Protein AF-X1LLE4-F1 (afdb_monomer_lite)

Radius of gyration: 22.83 Å; chains: 1; bounding box: 50×46×62 Å

Structure (mmCIF, N/CA/C/O backbone):
data_AF-X1LLE4-F1
#
_entry.id   AF-X1LLE4-F1
#
loop_
_atom_site.group_PDB
_atom_site.id
_atom_site.type_symbol
_atom_site.label_atom_id
_atom_site.label_alt_id
_atom_site.label_comp_id
_atom_site.label_asym_id
_atom_site.label_entity_id
_atom_site.label_seq_id
_atom_site.pdbx_PDB_ins_code
_atom_site.Cartn_x
_atom_site.Cartn_y
_atom_site.Cartn_z
_atom_site.occupancy
_atom_site.B_iso_or_equiv
_atom_site.auth_seq_id
_atom_site.auth_comp_id
_atom_site.auth_asym_id
_atom_site.auth_atom_id
_atom_site.pdbx_PDB_model_num
ATOM 1 N N . ASN A 1 1 ? -5.917 22.158 38.734 1.00 39.66 1 ASN A N 1
ATOM 2 C CA . ASN A 1 1 ? -5.165 20.974 38.255 1.00 39.66 1 ASN A CA 1
ATOM 3 C C . ASN A 1 1 ? -6.079 19.756 38.242 1.00 39.66 1 ASN A C 1
ATOM 5 O O . ASN A 1 1 ? -6.157 19.051 39.235 1.00 39.66 1 ASN A O 1
ATOM 9 N N . GLY A 1 2 ? -6.862 19.563 37.176 1.00 50.28 2 GLY A N 1
ATOM 10 C CA . GLY A 1 2 ? -7.869 18.497 37.115 1.00 50.28 2 GLY A CA 1
ATOM 11 C C . GLY A 1 2 ? -7.356 17.277 36.358 1.00 50.28 2 GLY A C 1
ATOM 12 O O . GLY A 1 2 ? -7.509 17.215 35.142 1.00 50.28 2 GLY A O 1
ATOM 13 N N . VAL A 1 3 ? -6.757 16.314 37.059 1.00 57.06 3 VAL A N 1
ATOM 14 C CA . VAL A 1 3 ? -6.433 15.001 36.484 1.00 57.06 3 VAL A CA 1
ATOM 15 C C . VAL A 1 3 ? -7.749 14.236 36.321 1.00 57.06 3 VAL A C 1
ATOM 17 O O . VAL A 1 3 ? -8.305 13.731 37.293 1.00 57.06 3 VAL A O 1
ATOM 20 N N . LYS A 1 4 ? -8.308 14.206 35.105 1.00 63.69 4 LYS A N 1
ATOM 21 C CA . LYS A 1 4 ? -9.497 13.397 34.803 1.00 63.69 4 LYS A CA 1
ATOM 22 C C . LYS A 1 4 ? -9.066 11.952 34.567 1.00 63.69 4 LYS A C 1
ATOM 24 O O . LYS A 1 4 ? -8.185 11.700 33.751 1.00 63.69 4 LYS A O 1
ATOM 29 N N . LYS A 1 5 ? -9.700 11.013 35.271 1.00 73.69 5 LYS A N 1
ATOM 30 C CA . LYS A 1 5 ? -9.493 9.575 35.072 1.00 73.69 5 LYS A CA 1
ATOM 31 C C . LYS A 1 5 ? -9.920 9.199 33.647 1.00 73.69 5 LYS A C 1
ATOM 33 O O . LYS A 1 5 ? -11.072 9.423 33.272 1.00 73.69 5 LYS A O 1
ATOM 38 N N . VAL A 1 6 ? -8.978 8.676 32.869 1.00 82.31 6 VAL A N 1
ATOM 39 C CA . VAL A 1 6 ? -9.207 8.113 31.534 1.00 82.31 6 VAL A CA 1
ATOM 40 C C . VAL A 1 6 ? -9.333 6.598 31.690 1.00 82.31 6 VAL A C 1
ATOM 42 O O . VAL A 1 6 ? -8.622 6.011 32.505 1.00 82.31 6 VAL A O 1
ATOM 45 N N . TYR A 1 7 ? -10.259 5.993 30.957 1.00 82.44 7 TYR A N 1
ATOM 46 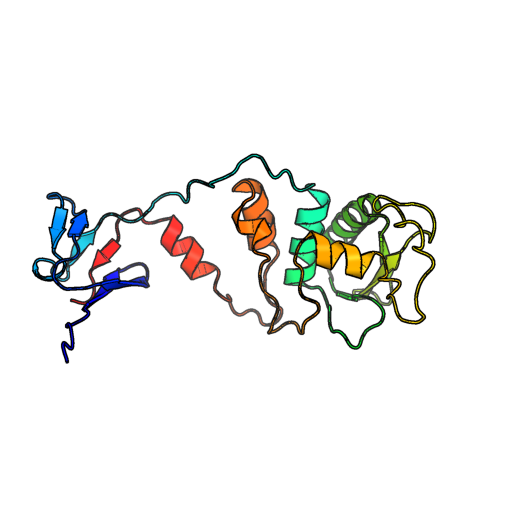C CA . TYR A 1 7 ? -10.503 4.553 30.923 1.00 82.44 7 TYR A CA 1
ATOM 47 C C . TYR A 1 7 ? -10.029 4.022 29.570 1.00 82.44 7 TYR A C 1
ATOM 49 O O . TYR A 1 7 ? -10.382 4.604 28.540 1.00 82.44 7 TYR A O 1
ATOM 57 N N . GLU A 1 8 ? -9.236 2.949 29.578 1.00 87.75 8 GLU A N 1
ATOM 58 C CA . GLU A 1 8 ? -8.845 2.219 28.369 1.00 87.75 8 GLU A CA 1
ATOM 59 C C . GLU A 1 8 ? -9.820 1.057 28.177 1.00 87.75 8 GLU A C 1
ATOM 61 O O . GLU A 1 8 ? -9.796 0.089 28.929 1.00 87.75 8 GLU A O 1
ATOM 66 N N . ILE A 1 9 ? -10.676 1.146 27.162 1.00 87.50 9 ILE A N 1
ATOM 67 C CA . ILE A 1 9 ? -11.577 0.053 26.800 1.00 87.50 9 ILE A CA 1
ATOM 68 C C . ILE A 1 9 ? -10.896 -0.786 25.733 1.00 87.50 9 ILE A C 1
ATOM 70 O O . ILE A 1 9 ? -10.591 -0.281 24.651 1.00 87.50 9 ILE A O 1
ATOM 74 N N . GLU A 1 10 ? -10.730 -2.075 26.015 1.00 87.56 10 GLU A N 1
ATOM 75 C CA . GLU A 1 10 ? -10.262 -3.065 25.051 1.00 87.56 10 GLU A CA 1
ATOM 76 C C . GLU A 1 10 ? -11.386 -4.036 24.681 1.00 87.56 10 GLU A C 1
ATOM 78 O O . GLU A 1 10 ? -12.125 -4.522 25.539 1.00 87.56 10 GLU A O 1
ATOM 83 N N . THR A 1 11 ? -11.515 -4.318 23.390 1.00 86.00 11 THR A N 1
ATOM 84 C CA . THR A 1 11 ? -12.488 -5.263 22.827 1.00 86.00 11 THR A CA 1
ATOM 85 C C . THR A 1 11 ? -11.829 -6.602 22.491 1.00 86.00 11 THR A C 1
ATOM 87 O O . THR A 1 11 ? -10.625 -6.672 22.280 1.00 86.00 11 THR A O 1
ATOM 90 N N . GLU A 1 12 ? -12.611 -7.680 22.428 1.00 82.94 12 GLU A N 1
ATOM 91 C CA . GLU A 1 12 ? -12.145 -9.050 22.155 1.00 82.94 12 GLU A CA 1
ATOM 92 C C . GLU A 1 12 ? -11.432 -9.189 20.799 1.00 82.94 12 GLU A C 1
ATOM 94 O O . GLU A 1 12 ? -10.545 -10.025 20.647 1.00 82.94 12 GLU A O 1
ATOM 99 N N . ASP A 1 13 ? -11.775 -8.346 19.821 1.00 77.31 13 ASP A N 1
ATOM 100 C CA . ASP A 1 13 ? -11.102 -8.258 18.524 1.00 77.31 13 ASP A CA 1
ATOM 101 C C . ASP A 1 13 ? -9.870 -7.331 18.525 1.00 77.31 13 ASP A C 1
ATOM 103 O O . ASP A 1 13 ? -9.302 -7.078 17.464 1.00 77.31 13 ASP A O 1
ATOM 107 N N . GLY A 1 14 ? -9.437 -6.856 19.698 1.00 80.19 14 GLY A N 1
ATOM 108 C CA . GLY A 1 14 ? -8.183 -6.130 19.911 1.00 80.19 14 GLY A CA 1
ATOM 109 C C . GLY A 1 14 ? -8.260 -4.607 19.755 1.00 80.19 14 GLY A C 1
ATOM 110 O O . GLY A 1 14 ? -7.225 -3.942 19.820 1.00 80.19 14 GLY A O 1
ATOM 111 N N . ARG A 1 15 ? -9.448 -4.005 19.557 1.00 80.31 15 ARG A N 1
ATOM 112 C CA . ARG A 1 15 ? -9.565 -2.529 19.496 1.00 80.31 15 ARG A CA 1
ATOM 113 C C . ARG A 1 15 ? -9.419 -1.939 20.880 1.00 80.31 15 ARG A C 1
ATOM 115 O O . ARG A 1 15 ? -10.107 -2.387 21.797 1.00 80.31 15 ARG A O 1
ATOM 122 N N . LYS A 1 16 ? -8.620 -0.880 20.976 1.00 86.25 16 LYS A N 1
ATOM 123 C CA . LYS A 1 16 ? -8.436 -0.078 22.185 1.00 86.25 16 LYS A CA 1
ATOM 124 C C . LYS A 1 16 ? -8.905 1.354 21.950 1.00 86.25 16 LYS A C 1
ATOM 126 O O . LYS A 1 16 ? -8.612 1.933 20.903 1.00 86.25 16 LYS A O 1
ATOM 131 N N . ILE A 1 17 ? -9.607 1.931 22.919 1.00 85.50 17 ILE A N 1
ATOM 132 C CA . ILE A 1 17 ? -9.999 3.343 22.911 1.00 85.50 17 ILE A CA 1
ATOM 133 C C . ILE A 1 17 ? -9.887 3.936 24.316 1.00 85.50 17 ILE A C 1
ATOM 135 O O . ILE A 1 17 ? -10.275 3.305 25.295 1.00 85.50 17 ILE A O 1
ATOM 139 N N . ASN A 1 18 ? -9.372 5.162 24.401 1.00 87.81 18 ASN A N 1
ATOM 140 C CA . ASN A 1 18 ? -9.220 5.900 25.651 1.00 87.81 18 ASN A CA 1
ATOM 141 C C . ASN A 1 18 ? -10.300 6.976 25.758 1.00 87.81 18 ASN A C 1
ATOM 143 O O . ASN A 1 18 ? -10.368 7.863 24.906 1.00 87.81 18 ASN A O 1
ATOM 147 N N . LEU A 1 19 ? -11.137 6.907 26.794 1.00 87.19 19 LEU A N 1
ATOM 148 C CA . LEU A 1 19 ? -12.291 7.794 26.978 1.00 87.19 19 LEU A CA 1
ATOM 149 C C . LEU A 1 19 ? -12.415 8.279 28.428 1.00 87.19 19 LEU A C 1
ATOM 151 O O . LEU A 1 19 ? -11.917 7.656 29.365 1.00 87.19 19 LEU A O 1
ATOM 155 N N . THR A 1 20 ? -13.100 9.404 28.634 1.00 87.25 20 THR A N 1
ATOM 156 C CA . THR A 1 20 ? -13.474 9.868 29.979 1.00 87.25 20 THR A CA 1
ATOM 157 C C . THR A 1 20 ? -14.683 9.095 30.507 1.00 87.25 20 THR A C 1
ATOM 159 O O . THR A 1 20 ? -15.489 8.589 29.729 1.00 87.25 20 THR A O 1
ATOM 162 N N . SER A 1 21 ? -14.849 9.041 31.834 1.00 86.62 21 SER A N 1
ATOM 163 C CA . SER A 1 21 ? -15.939 8.299 32.503 1.00 86.62 21 SER A CA 1
ATOM 164 C C . SER A 1 21 ? -17.340 8.597 31.972 1.00 86.62 21 SER A C 1
ATOM 166 O O . SER A 1 21 ? -18.185 7.711 31.988 1.00 86.62 21 SER A O 1
ATOM 168 N N . ASN A 1 22 ? -17.581 9.838 31.552 1.00 87.56 22 ASN A N 1
ATOM 169 C CA . ASN A 1 22 ? -18.875 10.335 31.094 1.00 87.56 22 ASN A CA 1
ATOM 170 C C . ASN A 1 22 ? -19.085 10.210 29.578 1.00 87.56 22 ASN A C 1
ATOM 172 O O . ASN A 1 22 ? -20.103 10.674 29.072 1.00 87.56 22 ASN A O 1
ATOM 176 N N . HIS A 1 23 ? -18.122 9.660 28.833 1.00 86.88 23 HIS A N 1
ATOM 177 C CA . HIS A 1 23 ? -18.286 9.510 27.394 1.00 86.88 23 HIS A CA 1
ATOM 178 C C . HIS A 1 23 ? -19.305 8.396 27.117 1.00 86.88 23 HIS A C 1
ATOM 180 O O . HIS A 1 23 ? -19.132 7.288 27.627 1.00 86.88 23 HIS A O 1
ATOM 186 N N . PRO A 1 24 ? -20.364 8.641 26.332 1.00 87.56 24 PRO A N 1
ATOM 187 C CA . PRO A 1 24 ? -21.333 7.606 26.017 1.00 87.56 24 PRO A CA 1
ATOM 188 C C . PRO A 1 24 ? -20.793 6.674 24.923 1.00 87.56 24 PRO A C 1
ATOM 190 O O . PRO A 1 24 ? -20.155 7.113 23.963 1.00 87.56 24 PRO A O 1
ATOM 193 N N . LEU A 1 25 ? -21.073 5.380 25.062 1.00 85.69 25 LEU A N 1
ATOM 194 C CA . LEU A 1 25 ? -20.886 4.345 24.051 1.00 85.69 25 LEU A CA 1
ATOM 195 C C . LEU A 1 25 ? -22.205 3.606 23.826 1.00 85.69 25 LEU A C 1
ATOM 197 O O . LEU A 1 25 ? -22.964 3.347 24.761 1.00 85.69 25 LEU A O 1
ATOM 201 N N . LEU A 1 26 ? -22.486 3.267 22.571 1.00 84.50 26 LEU A N 1
ATOM 202 C CA . LEU A 1 26 ? -23.706 2.557 22.209 1.00 84.50 26 LEU A CA 1
ATOM 203 C C . LEU A 1 26 ? -23.552 1.067 22.532 1.00 84.50 26 LEU A C 1
ATOM 205 O O . LEU A 1 26 ? -22.658 0.405 22.011 1.00 84.50 26 LEU A O 1
ATOM 209 N N . THR A 1 27 ? -24.434 0.536 23.374 1.00 86.94 27 THR A N 1
ATOM 210 C CA . THR A 1 27 ? -24.525 -0.889 23.723 1.00 86.94 27 THR A CA 1
ATOM 211 C C . THR A 1 27 ? -25.783 -1.516 23.122 1.00 86.94 27 THR A C 1
ATOM 213 O O . THR A 1 27 ? -26.635 -0.818 22.574 1.00 86.94 27 THR A O 1
ATOM 216 N N . ILE A 1 28 ? -25.956 -2.834 23.277 1.00 83.69 28 ILE A N 1
ATOM 217 C CA . ILE A 1 28 ? -27.205 -3.520 22.889 1.00 83.69 28 ILE A CA 1
ATOM 218 C C . ILE A 1 28 ? -28.448 -2.986 23.627 1.00 83.69 28 ILE A C 1
ATOM 220 O O . ILE A 1 28 ? -29.553 -3.082 23.108 1.00 83.69 28 ILE A O 1
ATOM 224 N N . ASN A 1 29 ? -28.255 -2.379 24.802 1.00 84.69 29 ASN A N 1
ATOM 225 C CA . ASN A 1 29 ? -29.319 -1.809 25.630 1.00 84.69 29 ASN A CA 1
ATOM 226 C C . ASN A 1 29 ? -29.389 -0.273 25.510 1.00 84.69 29 ASN A C 1
ATOM 228 O O . ASN A 1 29 ? -29.899 0.387 26.410 1.00 84.69 29 ASN A O 1
ATOM 232 N N . GLY A 1 30 ? -28.834 0.303 24.437 1.00 86.56 30 GLY A N 1
ATOM 233 C CA . GLY A 1 30 ? -28.760 1.750 24.228 1.00 86.56 30 GLY A CA 1
ATOM 234 C C . GLY A 1 30 ? -27.444 2.374 24.695 1.00 86.56 30 GLY A C 1
ATOM 235 O O . GLY A 1 30 ? -26.464 1.678 24.973 1.00 86.56 30 GLY A O 1
ATOM 236 N N . TRP A 1 31 ? -27.402 3.705 24.722 1.00 88.75 31 TRP A N 1
ATOM 237 C CA . TRP A 1 31 ? -26.223 4.472 25.126 1.00 88.75 31 TRP A CA 1
ATOM 238 C C . TRP A 1 31 ? -25.946 4.311 26.621 1.00 88.75 31 TRP A C 1
ATOM 240 O O . TRP A 1 31 ? -26.845 4.476 27.439 1.00 88.75 31 TRP A O 1
ATOM 250 N N . LYS A 1 32 ? -24.694 4.014 26.966 1.00 88.31 32 LYS A N 1
ATOM 251 C CA . LYS A 1 32 ? -24.203 3.953 28.345 1.00 88.31 32 LYS A CA 1
ATOM 252 C C . LYS A 1 32 ? -22.913 4.733 28.481 1.00 88.31 32 LYS A C 1
ATOM 254 O O . LYS A 1 32 ? -22.080 4.701 27.578 1.00 88.31 32 LYS A O 1
ATOM 259 N N . GLU A 1 33 ? -22.731 5.411 29.605 1.00 90.25 33 GLU A N 1
ATOM 260 C CA . GLU A 1 33 ? -21.452 6.047 29.914 1.00 90.25 33 GLU A CA 1
ATOM 261 C C . GLU A 1 33 ? -20.369 4.996 30.178 1.00 90.25 33 GLU A C 1
ATOM 263 O O . GLU A 1 33 ? -20.648 3.916 30.695 1.00 90.25 33 GLU A O 1
ATOM 268 N N . VAL A 1 34 ? -19.111 5.329 29.888 1.00 87.50 34 VAL A N 1
ATOM 269 C CA . VAL A 1 34 ? -17.956 4.452 30.137 1.00 87.50 34 VAL A CA 1
ATOM 270 C C . VAL A 1 34 ? -17.923 3.922 31.574 1.00 87.50 34 VAL A C 1
ATOM 272 O O . VAL A 1 34 ? -17.667 2.741 31.783 1.00 87.50 34 VAL A O 1
ATOM 275 N N . LYS A 1 35 ? -18.264 4.754 32.567 1.00 87.75 35 LYS A N 1
ATOM 276 C CA . LYS A 1 35 ? -18.317 4.348 33.984 1.00 87.75 35 LYS A CA 1
ATOM 277 C C . LYS A 1 35 ? -19.347 3.247 34.292 1.00 87.75 35 LYS A C 1
ATOM 279 O O . LYS A 1 35 ? -19.283 2.639 35.356 1.00 87.75 35 LYS A O 1
ATOM 284 N N . GLU A 1 36 ? -20.319 3.033 33.409 1.00 88.12 36 GLU A N 1
ATOM 285 C CA . GLU A 1 36 ? -21.398 2.049 33.558 1.00 88.12 36 GLU A CA 1
ATOM 286 C C . GLU A 1 36 ? -21.110 0.742 32.810 1.00 88.12 36 GLU A C 1
ATOM 288 O O . GLU A 1 36 ? -21.833 -0.246 32.983 1.00 88.12 36 GLU A O 1
ATOM 293 N N . LEU A 1 37 ? -20.075 0.734 31.966 1.00 88.75 37 LEU A N 1
ATOM 294 C CA . LEU A 1 37 ? -19.671 -0.428 31.191 1.00 88.75 37 LEU A CA 1
ATOM 295 C C . LEU A 1 37 ? -18.911 -1.423 32.061 1.00 88.75 37 LEU A C 1
ATOM 297 O O . LEU A 1 37 ? -18.187 -1.071 32.991 1.00 88.75 37 LEU A O 1
ATOM 301 N N . LYS A 1 38 ? -19.087 -2.701 31.737 1.00 88.06 38 LYS A N 1
ATOM 302 C CA . LYS A 1 38 ? -18.393 -3.813 32.384 1.00 88.06 38 LYS A CA 1
ATOM 303 C C . LYS A 1 38 ? -17.812 -4.747 31.337 1.00 88.06 38 LYS A C 1
ATOM 305 O O . LYS A 1 38 ? -18.322 -4.841 30.216 1.00 88.06 38 LYS A O 1
ATOM 310 N N . GLN A 1 39 ? -16.790 -5.495 31.741 1.00 87.75 39 GLN A N 1
ATOM 311 C CA . GLN A 1 39 ? -16.282 -6.623 30.968 1.00 87.75 39 GLN A CA 1
ATOM 312 C C . GLN A 1 39 ? -17.442 -7.532 30.520 1.00 87.75 39 GLN A C 1
ATOM 314 O O . GLN A 1 39 ? -18.379 -7.802 31.274 1.00 87.75 39 GLN A O 1
ATOM 319 N N . GLY A 1 40 ? -17.406 -7.969 29.264 1.00 86.56 40 GLY A N 1
ATOM 320 C CA . GLY A 1 40 ? -18.446 -8.769 28.625 1.00 86.56 40 GLY A CA 1
ATOM 321 C C . GLY A 1 40 ? -19.592 -7.967 28.004 1.00 86.56 40 GLY A C 1
ATOM 322 O O . GLY A 1 40 ? -20.392 -8.553 27.276 1.00 86.56 40 GLY A O 1
ATOM 323 N N . ASN A 1 41 ? -19.691 -6.651 28.234 1.00 88.19 41 ASN A N 1
ATOM 324 C CA . ASN A 1 41 ? -20.647 -5.817 27.506 1.00 88.19 41 ASN A CA 1
ATOM 325 C C . ASN A 1 41 ? -20.262 -5.711 26.028 1.00 88.19 41 ASN A C 1
ATOM 327 O O . ASN A 1 41 ? -19.087 -5.595 25.681 1.00 88.19 41 ASN A O 1
ATOM 331 N N . TYR A 1 42 ? -21.276 -5.734 25.166 1.00 87.00 42 TYR A N 1
ATOM 332 C CA . TYR A 1 42 ? -21.111 -5.484 23.741 1.00 87.00 42 TYR A CA 1
ATOM 333 C C . TYR A 1 42 ? -21.308 -4.003 23.456 1.00 87.00 42 TYR A C 1
ATOM 335 O O . TYR A 1 42 ? -22.351 -3.440 23.805 1.00 87.00 42 TYR A O 1
ATOM 343 N N . ILE A 1 43 ? -20.330 -3.407 22.783 1.00 88.19 43 ILE A N 1
ATOM 344 C CA . ILE A 1 43 ? -20.409 -2.051 22.249 1.00 88.19 43 ILE A CA 1
ATOM 345 C C . ILE A 1 43 ? -20.504 -2.086 20.724 1.00 88.19 43 ILE A C 1
ATOM 347 O O . ILE A 1 43 ? -19.969 -2.982 20.058 1.00 88.19 43 ILE A O 1
ATOM 351 N N . ALA A 1 44 ? -21.213 -1.108 20.172 1.00 84.25 44 ALA A N 1
ATOM 352 C CA . ALA A 1 44 ? -21.274 -0.889 18.742 1.00 84.25 44 ALA A CA 1
ATOM 353 C C . ALA A 1 44 ? -19.904 -0.422 18.248 1.00 84.25 44 ALA A C 1
ATOM 355 O O . ALA A 1 44 ? -19.305 0.503 18.797 1.00 84.25 44 ALA A O 1
ATOM 356 N N . VAL A 1 45 ? -19.429 -1.062 17.187 1.00 82.12 45 VAL A N 1
ATOM 357 C CA . VAL A 1 45 ? -18.200 -0.695 16.492 1.00 82.12 45 VAL A CA 1
ATOM 358 C C . VAL A 1 45 ? -18.522 -0.461 15.015 1.00 82.12 45 VAL A C 1
ATOM 360 O O . VAL A 1 45 ? -19.426 -1.116 14.485 1.00 82.12 45 VAL A O 1
ATOM 363 N N . PRO A 1 46 ? -17.824 0.459 14.327 1.00 70.88 46 PRO A N 1
ATOM 364 C CA . PRO A 1 46 ? -18.031 0.665 12.898 1.00 70.88 46 PRO A CA 1
ATOM 365 C C . PRO A 1 46 ? -17.835 -0.647 12.126 1.00 70.88 46 PRO A C 1
ATOM 367 O O . PRO A 1 46 ? -16.794 -1.295 12.256 1.00 70.88 46 PRO A O 1
ATOM 370 N N . ARG A 1 47 ? -18.851 -1.038 11.342 1.00 65.50 47 ARG A N 1
ATOM 371 C CA . ARG A 1 47 ? -18.837 -2.232 10.471 1.00 65.50 47 ARG A CA 1
ATOM 372 C C . ARG A 1 47 ? -18.175 -1.944 9.125 1.00 65.50 47 ARG A C 1
ATOM 374 O O . ARG A 1 47 ? -17.534 -2.811 8.546 1.00 65.50 47 ARG A O 1
ATOM 381 N N . THR A 1 48 ? -18.353 -0.725 8.635 1.00 60.19 48 THR A N 1
ATOM 382 C CA . THR A 1 48 ? -17.842 -0.235 7.359 1.00 60.19 48 THR A CA 1
ATOM 383 C C . THR A 1 48 ? -17.307 1.171 7.577 1.00 60.19 48 THR A C 1
ATOM 385 O O . THR A 1 48 ? -17.961 2.000 8.204 1.00 60.19 48 THR A O 1
ATOM 388 N N . LEU A 1 49 ? -16.113 1.445 7.065 1.00 61.12 49 LEU A N 1
ATOM 389 C CA . LEU A 1 49 ? -15.616 2.804 6.884 1.00 61.12 49 LEU A CA 1
ATOM 390 C C . LEU A 1 49 ? -16.325 3.395 5.660 1.00 61.12 49 LEU A C 1
ATOM 392 O O . LEU A 1 49 ? -15.986 3.075 4.522 1.00 61.12 49 LEU A O 1
ATOM 396 N N . GLU A 1 50 ? -17.366 4.191 5.854 1.00 53.19 50 GLU A N 1
ATOM 397 C CA . GLU A 1 50 ? -17.919 4.940 4.727 1.00 53.19 50 GLU A CA 1
ATOM 398 C C . GLU A 1 50 ? -16.832 5.894 4.217 1.00 53.19 50 GLU A C 1
ATOM 400 O O . GLU A 1 50 ? -16.343 6.751 4.952 1.00 53.19 50 GLU A O 1
ATOM 405 N N . LEU A 1 51 ? -16.376 5.673 2.982 1.00 56.03 51 LEU A N 1
ATOM 406 C CA . LEU A 1 51 ? -15.328 6.483 2.373 1.00 56.03 51 LEU A CA 1
ATOM 407 C C . LEU A 1 51 ? -15.910 7.866 2.093 1.00 56.03 51 LEU A C 1
ATOM 409 O O . LEU A 1 51 ? -16.686 8.059 1.156 1.00 56.03 51 LEU A O 1
ATOM 413 N N . VAL A 1 52 ? -15.543 8.829 2.931 1.00 50.66 52 VAL A N 1
ATOM 414 C CA . VAL A 1 52 ? -15.883 10.232 2.734 1.00 50.66 52 VAL A CA 1
ATOM 415 C C . VAL A 1 52 ? -15.040 10.717 1.551 1.00 50.66 52 VAL A C 1
ATOM 417 O O . VAL A 1 52 ? -13.835 10.891 1.698 1.00 50.66 52 VAL A O 1
ATOM 420 N N . ASN A 1 53 ? -15.681 10.919 0.393 1.00 50.75 53 ASN A N 1
ATOM 421 C CA . ASN A 1 53 ? -15.168 11.481 -0.876 1.00 50.75 53 ASN A CA 1
ATOM 422 C C . ASN A 1 53 ? -14.922 10.474 -2.019 1.00 50.75 53 ASN A C 1
ATOM 424 O O . ASN A 1 53 ? -13.802 10.053 -2.288 1.00 50.75 53 ASN A O 1
ATOM 428 N N . SER A 1 54 ? -15.965 10.220 -2.814 1.00 51.19 54 SER A N 1
ATOM 429 C CA . SER A 1 54 ? -15.916 9.474 -4.084 1.00 51.19 54 SER A CA 1
ATOM 430 C C . SER A 1 54 ? -15.377 10.269 -5.288 1.00 51.19 54 SER A C 1
ATOM 432 O O . SER A 1 54 ? -15.327 9.739 -6.394 1.00 51.19 54 SER A O 1
ATOM 434 N N . ASN A 1 55 ? -14.983 11.537 -5.116 1.00 51.69 55 ASN A N 1
ATOM 435 C CA . ASN A 1 55 ? -14.599 12.411 -6.237 1.00 51.69 55 ASN A CA 1
ATOM 436 C C . ASN A 1 55 ? -13.120 12.304 -6.648 1.00 51.69 55 ASN A C 1
ATOM 438 O O . ASN A 1 55 ? -12.705 12.949 -7.611 1.00 51.69 55 ASN A O 1
ATOM 442 N N . PHE A 1 56 ? -12.313 11.502 -5.947 1.00 56.91 56 PHE A N 1
ATOM 443 C CA . PHE A 1 56 ? -10.898 11.321 -6.265 1.00 56.91 56 PHE A CA 1
ATOM 444 C C . PHE A 1 56 ? -10.665 10.001 -7.015 1.00 56.91 56 PHE A C 1
ATOM 446 O O . PHE A 1 56 ? -10.443 8.948 -6.421 1.00 56.91 56 PHE A O 1
ATOM 453 N N . SER A 1 57 ? -10.729 10.051 -8.348 1.00 70.81 57 SER A N 1
ATOM 454 C CA . SER A 1 57 ? -10.484 8.880 -9.199 1.00 70.81 57 SER A CA 1
ATOM 455 C C . SER A 1 57 ? -8.987 8.698 -9.458 1.00 70.81 57 SER A C 1
ATOM 457 O O . SER A 1 57 ? -8.395 9.397 -10.283 1.00 70.81 57 SER A O 1
ATOM 459 N N . ILE A 1 58 ? -8.368 7.733 -8.777 1.00 79.62 58 ILE A N 1
ATOM 460 C CA . ILE A 1 58 ? -6.991 7.305 -9.059 1.00 79.62 58 ILE A CA 1
ATOM 461 C C . ILE A 1 58 ? -7.004 6.277 -10.198 1.00 79.62 58 ILE A C 1
ATOM 463 O O . ILE A 1 58 ? -7.770 5.316 -10.120 1.00 79.62 58 ILE A O 1
ATOM 467 N N . PRO A 1 59 ? -6.142 6.404 -11.227 1.00 83.88 59 PRO A N 1
ATOM 468 C CA . PRO A 1 59 ? -6.002 5.369 -12.246 1.00 83.88 59 PRO A CA 1
ATOM 469 C C . PRO A 1 59 ? -5.637 4.012 -11.632 1.00 83.88 59 PRO A C 1
ATOM 471 O O . PRO A 1 59 ? -4.731 3.925 -10.798 1.00 83.88 59 PRO A O 1
ATOM 474 N N . ASN A 1 60 ? -6.275 2.934 -12.094 1.00 82.44 60 ASN A N 1
ATOM 475 C CA . ASN A 1 60 ? -5.975 1.574 -11.629 1.00 82.44 60 ASN A CA 1
ATOM 476 C C . ASN A 1 60 ? -4.489 1.210 -11.798 1.00 82.44 60 ASN A C 1
ATOM 478 O O . ASN A 1 60 ? -3.918 0.537 -10.941 1.00 82.44 60 ASN A O 1
ATOM 482 N N . SER A 1 61 ? -3.832 1.704 -12.850 1.00 85.75 61 SER A N 1
ATOM 483 C CA . SER A 1 61 ? -2.387 1.549 -13.051 1.00 85.75 61 SER A CA 1
ATOM 484 C C . SER A 1 61 ? -1.557 2.207 -11.949 1.00 85.75 61 SER A C 1
ATOM 486 O O . SER A 1 61 ? -0.606 1.602 -11.459 1.00 85.75 61 SER A O 1
ATOM 488 N N . ALA A 1 62 ? -1.942 3.395 -11.475 1.00 86.75 62 ALA A N 1
ATOM 489 C CA . ALA A 1 62 ? -1.255 4.055 -10.367 1.00 86.75 62 ALA A CA 1
ATOM 490 C C . ALA A 1 62 ? -1.420 3.269 -9.056 1.00 86.75 62 ALA A C 1
ATOM 492 O O . ALA A 1 62 ? -0.445 3.091 -8.326 1.00 86.75 62 ALA A O 1
ATOM 493 N N . ILE A 1 63 ? -2.619 2.733 -8.794 1.00 84.25 63 ILE A N 1
ATOM 494 C CA . ILE A 1 63 ? -2.887 1.849 -7.647 1.00 84.25 63 ILE A CA 1
ATOM 495 C C . ILE A 1 63 ? -1.983 0.615 -7.698 1.00 84.25 63 ILE A C 1
ATOM 497 O O . ILE A 1 63 ? -1.309 0.316 -6.714 1.00 84.25 63 ILE A O 1
ATOM 501 N N . LYS A 1 64 ? -1.895 -0.058 -8.851 1.00 85.50 64 LYS A N 1
ATOM 502 C CA . LYS A 1 64 ? -1.020 -1.226 -9.051 1.00 85.50 64 LYS A CA 1
ATOM 503 C C . LYS A 1 64 ? 0.457 -0.905 -8.828 1.00 85.50 64 LYS A C 1
ATOM 505 O O . LYS A 1 64 ? 1.150 -1.665 -8.151 1.00 85.50 64 LYS A O 1
ATOM 510 N N . ILE A 1 65 ? 0.941 0.224 -9.351 1.00 88.38 65 ILE A N 1
ATOM 511 C CA . ILE A 1 65 ? 2.329 0.662 -9.144 1.00 88.38 65 ILE A CA 1
ATOM 512 C C . ILE A 1 65 ? 2.588 0.900 -7.654 1.00 88.38 65 ILE A C 1
ATOM 514 O O . ILE A 1 65 ? 3.568 0.381 -7.122 1.00 88.38 65 ILE A O 1
ATOM 518 N N . MET A 1 66 ? 1.712 1.637 -6.960 1.00 87.62 66 MET A N 1
ATOM 519 C CA . MET A 1 66 ? 1.840 1.863 -5.515 1.00 87.62 66 MET A CA 1
ATOM 520 C C . MET A 1 66 ? 1.865 0.541 -4.744 1.00 87.62 66 MET A C 1
ATOM 522 O O . MET A 1 66 ? 2.769 0.316 -3.943 1.00 87.62 66 MET A O 1
ATOM 526 N N . ALA A 1 67 ? 0.923 -0.353 -5.043 1.00 84.19 67 ALA A N 1
ATOM 527 C CA . ALA A 1 67 ? 0.781 -1.671 -4.435 1.00 84.19 67 ALA A CA 1
ATOM 528 C C . ALA A 1 67 ? 2.067 -2.510 -4.558 1.00 84.19 67 ALA A C 1
ATOM 530 O O . ALA A 1 67 ? 2.589 -3.019 -3.561 1.00 84.19 67 ALA A O 1
ATOM 531 N N . CYS A 1 68 ? 2.624 -2.596 -5.769 1.00 85.56 68 CYS A N 1
ATOM 532 C CA . CYS A 1 68 ? 3.855 -3.337 -6.041 1.00 85.56 68 CYS A CA 1
ATOM 533 C C . CYS A 1 68 ? 5.077 -2.694 -5.376 1.00 85.56 68 CYS A C 1
ATOM 535 O O . CYS A 1 68 ? 5.952 -3.389 -4.863 1.00 85.56 68 CYS A O 1
ATOM 537 N N . MET A 1 69 ? 5.147 -1.363 -5.358 1.00 87.12 69 MET A N 1
ATOM 538 C CA . MET A 1 69 ? 6.308 -0.641 -4.839 1.00 87.12 69 MET A CA 1
ATOM 539 C C . MET A 1 69 ? 6.339 -0.601 -3.313 1.00 87.12 69 MET A C 1
ATOM 541 O O . MET A 1 69 ? 7.419 -0.689 -2.720 1.00 87.12 69 MET A O 1
ATOM 545 N N . ILE A 1 70 ? 5.177 -0.566 -2.662 1.00 85.50 70 ILE A N 1
ATOM 546 C CA . ILE A 1 70 ? 5.064 -0.748 -1.212 1.00 85.50 70 ILE A CA 1
ATOM 547 C C . ILE A 1 70 ? 5.522 -2.161 -0.831 1.00 85.50 70 ILE A C 1
ATOM 549 O O . ILE A 1 70 ? 6.352 -2.296 0.067 1.00 85.50 70 ILE A O 1
ATOM 553 N N . ALA A 1 71 ? 5.085 -3.182 -1.571 1.00 81.81 71 ALA A N 1
ATOM 554 C CA . ALA A 1 71 ? 5.451 -4.575 -1.329 1.00 81.81 71 ALA A CA 1
ATOM 555 C C . ALA A 1 71 ? 6.947 -4.858 -1.568 1.00 81.81 71 ALA A C 1
ATOM 557 O O . ALA A 1 71 ? 7.701 -5.091 -0.627 1.00 81.81 71 ALA A O 1
ATOM 558 N N . GLU A 1 72 ? 7.397 -4.741 -2.818 1.00 82.50 72 GLU A N 1
ATOM 559 C CA . GLU A 1 72 ? 8.690 -5.270 -3.284 1.00 82.50 72 GLU A CA 1
ATOM 560 C C . GLU A 1 72 ? 9.617 -4.182 -3.868 1.00 82.50 72 GLU A C 1
ATOM 562 O O . GLU A 1 72 ? 10.719 -4.448 -4.348 1.00 82.50 72 GLU A O 1
ATOM 567 N N . GLY A 1 73 ? 9.199 -2.912 -3.836 1.00 84.31 73 GLY A N 1
ATOM 568 C CA . GLY A 1 73 ? 9.986 -1.797 -4.370 1.00 84.31 73 GLY A CA 1
ATOM 569 C C . GLY A 1 73 ? 11.181 -1.394 -3.494 1.00 84.31 73 GLY A C 1
ATOM 570 O O . GLY A 1 73 ? 11.071 -1.211 -2.285 1.00 84.31 73 GLY A O 1
ATOM 571 N N . GLY A 1 74 ? 12.341 -1.149 -4.089 1.00 85.50 74 GLY A N 1
ATOM 572 C CA . GLY A 1 74 ? 13.470 -0.474 -3.449 1.00 85.50 74 GLY A CA 1
ATOM 573 C C . GLY A 1 74 ? 13.478 1.015 -3.791 1.00 85.50 74 GLY A C 1
ATOM 574 O O . GLY A 1 74 ? 13.888 1.386 -4.888 1.00 85.50 74 GLY A O 1
ATOM 575 N N . MET A 1 75 ? 13.063 1.868 -2.848 1.00 76.12 75 MET A N 1
ATOM 576 C CA . MET A 1 75 ? 12.837 3.310 -3.069 1.00 76.12 75 MET A CA 1
ATOM 577 C C . MET A 1 75 ? 13.843 4.233 -2.359 1.00 76.12 75 MET A C 1
ATOM 579 O O . MET A 1 75 ? 13.600 5.431 -2.223 1.00 76.12 75 MET A O 1
ATOM 583 N N . THR A 1 76 ? 14.972 3.693 -1.896 1.00 70.12 76 THR A N 1
ATOM 584 C CA . THR A 1 76 ? 15.963 4.433 -1.101 1.00 70.12 76 THR A CA 1
ATOM 585 C C . THR A 1 76 ? 16.503 5.669 -1.834 1.00 70.12 76 THR A C 1
ATOM 587 O O . THR A 1 76 ? 16.945 5.563 -2.977 1.00 70.12 76 THR A O 1
ATOM 590 N N . ILE A 1 77 ? 16.560 6.813 -1.135 1.00 58.97 77 ILE A N 1
ATOM 591 C CA . ILE A 1 77 ? 17.059 8.119 -1.625 1.00 58.97 77 ILE A CA 1
ATOM 592 C C . ILE A 1 77 ? 18.444 8.059 -2.286 1.00 58.97 77 ILE A C 1
ATOM 594 O O . ILE A 1 77 ? 18.711 8.837 -3.200 1.00 58.97 77 ILE A O 1
ATOM 598 N N . SER A 1 78 ? 19.312 7.136 -1.861 1.00 56.53 78 SER A N 1
ATOM 599 C CA . SER A 1 78 ? 20.667 6.983 -2.406 1.00 56.53 78 SER A CA 1
ATOM 600 C C . SER A 1 78 ? 20.716 6.402 -3.823 1.00 56.53 78 SER A C 1
ATOM 602 O O . SER A 1 78 ? 21.771 6.426 -4.453 1.00 56.53 78 SER A O 1
ATOM 604 N N . LYS A 1 79 ? 19.605 5.870 -4.346 1.00 59.19 79 LYS A N 1
ATOM 605 C CA . LYS A 1 79 ? 19.533 5.311 -5.700 1.00 59.19 79 LYS A CA 1
ATOM 606 C C . LYS A 1 79 ? 18.971 6.353 -6.673 1.00 59.19 79 LYS A C 1
ATOM 608 O O . LYS A 1 79 ? 17.949 6.985 -6.414 1.00 59.19 79 LYS A O 1
ATOM 613 N N . SER A 1 80 ? 19.617 6.495 -7.832 1.00 60.53 80 SER A N 1
ATOM 614 C CA . SER A 1 80 ? 19.149 7.347 -8.938 1.00 60.53 80 SER A CA 1
ATOM 615 C C . SER A 1 80 ? 17.838 6.847 -9.562 1.00 60.53 80 SER A C 1
ATOM 617 O O . SER A 1 80 ? 17.079 7.643 -10.114 1.00 60.53 80 SER A O 1
ATOM 619 N N . SER A 1 81 ? 17.555 5.547 -9.433 1.00 72.69 81 SER A N 1
ATOM 620 C CA . SER A 1 81 ? 16.357 4.871 -9.935 1.00 72.69 81 SER A CA 1
ATOM 621 C C . SER A 1 81 ? 15.793 3.866 -8.917 1.00 72.69 81 SER A C 1
ATOM 623 O O . SER A 1 81 ? 16.566 3.205 -8.204 1.00 72.69 81 SER A O 1
ATOM 625 N N . PRO A 1 82 ? 14.460 3.695 -8.856 1.00 87.31 82 PRO A N 1
ATOM 626 C CA . PRO A 1 82 ? 13.839 2.667 -8.027 1.00 87.31 82 PRO A CA 1
ATOM 627 C C . PRO A 1 82 ? 14.234 1.286 -8.528 1.00 87.31 82 PRO A C 1
ATOM 629 O O . PRO A 1 82 ? 14.400 1.079 -9.733 1.00 87.31 82 PRO A O 1
ATOM 632 N N . SER A 1 83 ? 14.347 0.334 -7.611 1.00 89.31 83 SER A N 1
ATOM 633 C CA . SER A 1 83 ? 14.418 -1.083 -7.958 1.00 89.31 83 SER A CA 1
ATOM 634 C C . SER A 1 83 ? 13.101 -1.783 -7.658 1.00 89.31 83 SER A C 1
ATOM 636 O O . SER A 1 83 ? 12.332 -1.325 -6.818 1.00 89.31 83 SER A O 1
ATOM 638 N N . PHE A 1 84 ? 12.864 -2.897 -8.323 1.00 90.56 84 PHE A N 1
ATOM 639 C CA . PHE A 1 84 ? 11.759 -3.802 -8.057 1.00 90.56 84 PHE A CA 1
ATOM 640 C C . PHE A 1 84 ? 12.287 -5.225 -8.204 1.00 90.56 84 PHE A C 1
ATOM 642 O O . PHE A 1 84 ? 13.014 -5.492 -9.160 1.00 90.56 84 PHE A O 1
ATOM 649 N N . THR A 1 85 ? 11.961 -6.106 -7.265 1.00 87.75 85 THR A N 1
ATOM 650 C CA . THR A 1 85 ? 12.468 -7.481 -7.260 1.00 87.75 85 THR A CA 1
ATOM 651 C C . THR A 1 85 ? 11.291 -8.445 -7.197 1.00 87.75 85 THR A C 1
ATOM 653 O O . THR A 1 85 ? 10.453 -8.346 -6.308 1.00 87.75 85 THR A O 1
ATOM 656 N N . THR A 1 86 ? 11.197 -9.373 -8.146 1.00 86.50 86 THR A N 1
ATOM 657 C CA . THR A 1 86 ? 10.173 -10.424 -8.139 1.00 86.50 86 THR A CA 1
ATOM 658 C C . THR A 1 86 ? 10.648 -11.655 -8.897 1.00 86.50 86 THR A C 1
ATOM 660 O O . THR A 1 86 ? 11.208 -11.551 -9.986 1.00 86.50 86 THR A O 1
ATOM 663 N N . SER A 1 87 ? 10.370 -12.836 -8.348 1.00 87.12 87 SER A N 1
ATOM 664 C CA . SER A 1 87 ? 10.558 -14.116 -9.039 1.00 87.12 87 SER A CA 1
ATOM 665 C C . SER A 1 87 ? 9.368 -14.513 -9.916 1.00 87.12 87 SER A C 1
ATOM 667 O O . SER A 1 87 ? 9.428 -15.531 -10.597 1.00 87.12 87 SER A O 1
ATOM 669 N N . LYS A 1 88 ? 8.273 -13.739 -9.898 1.00 86.31 88 LYS A N 1
ATOM 670 C CA . LYS A 1 88 ? 7.020 -14.049 -10.602 1.00 86.31 88 LYS A CA 1
ATOM 671 C C . LYS A 1 88 ? 6.888 -13.196 -11.870 1.00 86.31 88 LYS A C 1
ATOM 673 O O . LYS A 1 88 ? 6.561 -12.012 -11.737 1.00 86.31 88 LYS A O 1
ATOM 678 N N . PRO A 1 89 ? 7.052 -13.773 -13.078 1.00 86.06 89 PRO A N 1
ATOM 679 C CA . PRO A 1 89 ? 6.988 -13.025 -14.337 1.00 86.06 89 PRO A CA 1
ATOM 680 C C . PRO A 1 89 ? 5.666 -12.278 -14.530 1.00 86.06 89 PRO A C 1
ATOM 682 O O . PRO A 1 89 ? 5.679 -11.096 -14.845 1.00 86.06 89 PRO A O 1
ATOM 685 N N . LEU A 1 90 ? 4.537 -12.911 -14.188 1.00 83.69 90 LEU A N 1
ATOM 686 C CA . LEU A 1 90 ? 3.206 -12.299 -14.296 1.00 83.69 90 LEU A CA 1
ATOM 687 C C . LEU A 1 90 ? 3.079 -10.976 -13.521 1.00 83.69 90 LEU A C 1
ATOM 689 O O . LEU A 1 90 ? 2.408 -10.056 -13.977 1.00 83.69 90 LEU A O 1
ATOM 693 N N . ILE A 1 91 ? 3.735 -10.862 -12.358 1.00 85.19 91 ILE A N 1
ATOM 694 C CA . ILE A 1 91 ? 3.731 -9.619 -11.568 1.00 85.19 91 ILE A CA 1
ATOM 695 C C . ILE A 1 91 ? 4.621 -8.564 -12.232 1.00 85.19 91 ILE A C 1
ATOM 697 O O . ILE A 1 91 ? 4.268 -7.387 -12.242 1.00 85.19 91 ILE A O 1
ATOM 701 N N . ALA A 1 92 ? 5.771 -8.968 -12.780 1.00 87.56 92 ALA A N 1
ATOM 702 C CA . ALA A 1 92 ? 6.652 -8.056 -13.503 1.00 87.56 92 ALA A CA 1
ATOM 703 C C . ALA A 1 92 ? 5.961 -7.492 -14.755 1.00 87.56 92 ALA A C 1
ATOM 705 O O . ALA A 1 92 ? 6.028 -6.287 -14.987 1.00 87.56 92 ALA A O 1
ATOM 706 N N . ASP A 1 93 ? 5.248 -8.330 -15.508 1.00 88.06 93 ASP A N 1
ATOM 707 C CA . ASP A 1 93 ? 4.519 -7.922 -16.710 1.00 88.06 93 ASP A CA 1
ATOM 708 C C . ASP A 1 93 ? 3.348 -6.987 -16.383 1.00 88.06 93 ASP A C 1
ATOM 710 O O . ASP A 1 93 ? 3.218 -5.930 -17.004 1.00 88.06 93 ASP A O 1
ATOM 714 N N . ASP A 1 94 ? 2.538 -7.313 -15.367 1.00 86.88 94 ASP A N 1
ATOM 715 C CA . ASP A 1 94 ? 1.432 -6.446 -14.935 1.00 86.88 94 ASP A CA 1
ATOM 716 C C . ASP A 1 94 ? 1.942 -5.087 -14.433 1.00 86.88 94 ASP A C 1
ATOM 718 O O . ASP A 1 94 ? 1.409 -4.037 -14.807 1.00 86.88 94 ASP A O 1
ATOM 722 N N . LEU A 1 95 ? 3.034 -5.082 -13.657 1.00 89.12 95 LEU A N 1
ATOM 723 C CA . LEU A 1 95 ? 3.679 -3.845 -13.226 1.00 89.12 95 LEU A CA 1
ATOM 724 C C . LEU A 1 95 ? 4.234 -3.054 -14.416 1.00 89.12 95 LEU A C 1
ATOM 726 O O . LEU A 1 95 ? 4.084 -1.836 -14.453 1.00 89.12 95 LEU A O 1
ATOM 730 N N . ASN A 1 96 ? 4.867 -3.709 -15.389 1.00 92.75 96 ASN A N 1
ATOM 731 C CA . ASN A 1 96 ? 5.425 -3.034 -16.558 1.00 92.75 96 ASN A CA 1
ATOM 732 C C . ASN A 1 96 ? 4.331 -2.394 -17.426 1.00 92.75 96 ASN A C 1
ATOM 734 O O . ASN A 1 96 ? 4.490 -1.260 -17.876 1.00 92.75 96 ASN A O 1
ATOM 738 N N . ASN A 1 97 ? 3.198 -3.078 -17.609 1.00 90.06 97 ASN A N 1
ATOM 739 C CA . ASN A 1 97 ? 2.034 -2.532 -18.307 1.00 90.06 97 ASN A CA 1
ATOM 740 C C . ASN A 1 97 ? 1.479 -1.300 -17.586 1.00 90.06 97 ASN A C 1
ATOM 742 O O . ASN A 1 97 ? 1.279 -0.262 -18.214 1.00 90.06 97 ASN A O 1
ATOM 746 N N . ALA A 1 98 ? 1.330 -1.375 -16.260 1.00 89.38 98 ALA A N 1
ATOM 747 C CA . ALA A 1 98 ? 0.908 -0.231 -15.464 1.00 89.38 98 ALA A CA 1
ATOM 748 C C . ALA A 1 98 ? 1.911 0.931 -15.562 1.00 89.38 98 ALA A C 1
ATOM 750 O O . ALA A 1 98 ? 1.508 2.071 -15.760 1.00 89.38 98 ALA A O 1
ATOM 751 N N . LEU A 1 99 ? 3.219 0.666 -15.474 1.00 89.50 99 LEU A N 1
ATOM 752 C CA . LEU A 1 99 ? 4.266 1.688 -15.584 1.00 89.50 99 LEU A CA 1
ATOM 753 C C . LEU A 1 99 ? 4.234 2.416 -16.934 1.00 89.50 99 LEU A C 1
ATOM 755 O O . LEU A 1 99 ? 4.424 3.636 -16.961 1.00 89.50 99 LEU A O 1
ATOM 759 N N . ARG A 1 100 ? 3.945 1.707 -18.033 1.00 88.94 100 ARG A N 1
ATOM 760 C CA . ARG A 1 100 ? 3.887 2.288 -19.384 1.00 88.94 100 ARG A CA 1
ATOM 761 C C . ARG A 1 100 ? 2.816 3.362 -19.521 1.00 88.94 100 ARG A C 1
ATOM 763 O O . ARG A 1 100 ? 3.080 4.382 -20.155 1.00 88.94 100 ARG A O 1
ATOM 770 N N . GLU A 1 101 ? 1.669 3.203 -18.861 1.00 85.81 101 GLU A N 1
ATOM 771 C CA . GLU A 1 101 ? 0.629 4.244 -18.800 1.00 85.81 101 GLU A CA 1
ATOM 772 C C . GLU A 1 101 ? 1.128 5.540 -18.140 1.00 85.81 101 GLU A C 1
ATOM 774 O O . GLU A 1 101 ? 0.606 6.619 -18.411 1.00 85.81 101 GLU A O 1
ATOM 779 N N . HIS A 1 102 ? 2.172 5.450 -17.309 1.00 82.81 102 HIS A N 1
ATOM 780 C CA . HIS A 1 102 ? 2.797 6.573 -16.603 1.00 82.81 102 HIS A CA 1
ATOM 781 C C . HIS A 1 102 ? 4.107 7.052 -17.261 1.00 82.81 102 HIS A C 1
ATOM 783 O O . HIS A 1 102 ? 4.819 7.884 -16.692 1.00 82.81 102 HIS A O 1
ATOM 789 N N . GLY A 1 103 ? 4.441 6.559 -18.462 1.00 81.94 103 GLY A N 1
ATOM 790 C CA . GLY A 1 103 ? 5.685 6.888 -19.176 1.00 81.94 103 GLY A CA 1
ATOM 791 C C . GLY A 1 103 ? 6.946 6.266 -18.557 1.00 81.94 103 GLY A C 1
ATOM 792 O O . GLY A 1 103 ? 8.064 6.750 -18.770 1.00 81.94 103 GLY A O 1
ATOM 793 N N . LEU A 1 104 ? 6.768 5.213 -17.761 1.00 87.06 104 LEU A N 1
ATOM 794 C CA . LEU A 1 104 ? 7.815 4.457 -17.084 1.00 87.06 104 LEU A CA 1
ATOM 795 C C . LEU A 1 104 ? 7.869 3.027 -17.635 1.00 87.06 104 LEU A C 1
ATOM 797 O O . LEU A 1 104 ? 6.922 2.549 -18.248 1.00 87.06 104 LEU A O 1
ATOM 801 N N . GLU A 1 105 ? 8.964 2.318 -17.394 1.00 90.69 105 GLU A N 1
ATOM 802 C CA . GLU A 1 105 ? 9.064 0.892 -17.706 1.00 90.69 105 GLU A CA 1
ATOM 803 C C . GLU A 1 105 ? 10.066 0.179 -16.799 1.00 90.69 105 GLU A C 1
ATOM 805 O O . GLU A 1 105 ? 10.952 0.800 -16.196 1.00 90.69 105 GLU A O 1
ATOM 810 N N . LEU A 1 106 ? 9.932 -1.143 -16.730 1.00 92.19 106 LEU A N 1
ATOM 811 C CA . LEU A 1 106 ? 10.925 -2.015 -16.125 1.00 92.19 106 LEU A CA 1
ATOM 812 C C . LEU A 1 106 ? 12.083 -2.255 -17.095 1.00 92.19 106 LEU A C 1
ATOM 814 O O . LEU A 1 106 ? 11.907 -2.704 -18.223 1.00 92.19 106 LEU A O 1
ATOM 818 N N . ASN A 1 107 ? 13.292 -2.022 -16.602 1.00 91.06 107 ASN A N 1
ATOM 819 C CA . ASN A 1 107 ? 14.539 -2.444 -17.213 1.00 91.06 107 ASN A CA 1
ATOM 820 C C . ASN A 1 107 ? 15.115 -3.597 -16.393 1.00 91.06 107 ASN A C 1
ATOM 822 O O . ASN A 1 107 ? 15.517 -3.399 -15.243 1.00 91.06 107 ASN A O 1
ATOM 826 N N . LYS A 1 108 ? 15.133 -4.796 -16.974 1.00 92.50 108 LYS A N 1
ATOM 827 C CA . LYS A 1 108 ? 15.642 -6.003 -16.319 1.00 92.50 108 LYS A CA 1
ATOM 828 C C . LYS A 1 108 ? 17.156 -5.891 -16.097 1.00 92.50 108 LYS A C 1
ATOM 830 O O . LYS A 1 108 ? 17.881 -5.489 -17.002 1.00 92.50 108 LYS A O 1
ATOM 835 N N . ILE A 1 109 ? 17.613 -6.194 -14.881 1.00 90.81 109 ILE A N 1
ATOM 836 C CA . ILE A 1 109 ? 19.032 -6.177 -14.481 1.00 90.81 109 ILE A CA 1
ATOM 837 C C . ILE A 1 109 ? 19.547 -7.594 -14.228 1.00 90.81 109 ILE A C 1
ATOM 839 O O . ILE A 1 109 ? 20.670 -7.908 -14.604 1.00 90.81 109 ILE A O 1
ATOM 843 N N . SER A 1 110 ? 18.735 -8.436 -13.591 1.00 91.38 110 SER A N 1
ATOM 844 C CA . SER A 1 110 ? 19.028 -9.846 -13.318 1.00 91.38 110 SER A CA 1
ATOM 845 C C . SER A 1 110 ? 17.780 -10.690 -13.596 1.00 91.38 110 SER A C 1
ATOM 847 O O . SER A 1 110 ? 16.780 -10.173 -14.096 1.00 91.38 110 SER A O 1
ATOM 849 N N . GLU A 1 111 ? 17.805 -11.986 -13.281 1.00 89.88 111 GLU A N 1
ATOM 850 C CA . GLU A 1 111 ? 16.640 -12.864 -13.452 1.00 89.88 111 GLU A CA 1
ATOM 851 C C . GLU A 1 111 ? 15.381 -12.336 -12.755 1.00 89.88 111 GLU A C 1
ATOM 853 O O . GLU A 1 111 ? 14.290 -12.418 -13.327 1.00 89.88 111 GLU A O 1
ATOM 858 N N . ILE A 1 112 ? 15.555 -11.747 -11.567 1.00 89.81 112 ILE A N 1
ATOM 859 C CA . ILE A 1 112 ? 14.466 -11.302 -10.692 1.00 89.81 112 ILE A CA 1
ATOM 860 C C . ILE A 1 112 ? 14.527 -9.812 -10.334 1.00 89.81 112 ILE A C 1
ATOM 862 O O . ILE A 1 112 ? 13.564 -9.297 -9.771 1.00 89.81 112 ILE A O 1
ATOM 866 N N . ASP A 1 113 ? 15.620 -9.108 -10.650 1.00 90.50 113 ASP A N 1
ATOM 867 C CA . ASP A 1 113 ? 15.789 -7.688 -10.329 1.00 90.50 113 ASP A CA 1
ATOM 868 C C . ASP A 1 113 ? 15.558 -6.782 -11.533 1.00 90.50 113 ASP A C 1
ATOM 870 O O . ASP A 1 113 ? 16.119 -6.961 -12.618 1.00 90.50 113 ASP A O 1
ATOM 874 N N . TYR A 1 114 ? 14.802 -5.719 -11.288 1.00 91.88 114 TYR A N 1
ATOM 875 C CA . TYR A 1 114 ? 14.408 -4.719 -12.265 1.00 91.88 114 TYR A CA 1
ATOM 876 C C . TYR A 1 114 ? 14.720 -3.314 -11.747 1.00 91.88 114 TYR A C 1
ATOM 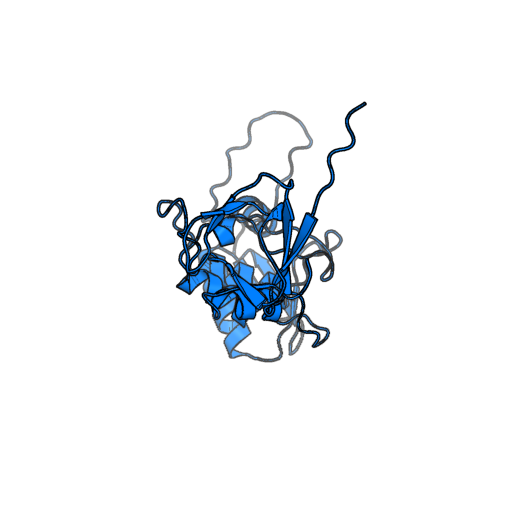878 O O . TYR A 1 114 ? 14.728 -3.038 -10.541 1.00 91.88 114 TYR A O 1
ATOM 886 N N . ARG A 1 115 ? 14.950 -2.386 -12.674 1.00 90.44 115 ARG A N 1
ATOM 887 C CA . ARG A 1 115 ? 15.010 -0.944 -12.412 1.00 90.44 115 ARG A CA 1
ATOM 888 C C . ARG A 1 115 ? 13.886 -0.245 -13.133 1.00 90.44 115 ARG A C 1
ATOM 890 O O . ARG A 1 115 ? 13.635 -0.529 -14.296 1.00 90.44 115 ARG A O 1
ATOM 897 N N . ILE A 1 116 ? 13.257 0.708 -12.462 1.00 89.06 116 ILE A N 1
ATOM 898 C CA . ILE A 1 116 ? 12.262 1.557 -13.109 1.00 89.06 116 ILE A CA 1
ATOM 899 C C . ILE A 1 116 ? 13.008 2.680 -13.823 1.00 89.06 116 ILE A C 1
ATOM 901 O O . ILE A 1 116 ? 13.723 3.465 -13.190 1.00 89.06 116 ILE A O 1
ATOM 905 N N . ARG A 1 117 ? 12.843 2.755 -15.143 1.00 84.06 117 ARG A N 1
ATOM 906 C CA . ARG A 1 117 ? 13.379 3.834 -15.975 1.00 84.06 117 ARG A CA 1
ATOM 907 C C . ARG A 1 117 ? 12.261 4.560 -16.707 1.00 84.06 117 ARG A C 1
ATOM 909 O O . ARG A 1 117 ? 11.129 4.099 -16.777 1.00 84.06 117 ARG A O 1
ATOM 916 N N . GLN A 1 118 ? 12.600 5.726 -17.230 1.00 79.50 118 GLN A N 1
ATOM 917 C CA . GLN A 1 118 ? 11.717 6.500 -18.088 1.00 79.50 118 GLN A CA 1
ATOM 918 C C . GLN A 1 118 ? 11.905 6.062 -19.544 1.00 79.50 118 GLN A C 1
ATOM 920 O O . GLN A 1 118 ? 13.048 5.970 -19.988 1.00 79.50 118 GLN A O 1
ATOM 925 N N . VAL A 1 119 ? 10.801 5.847 -20.268 1.00 70.06 119 VAL A N 1
ATOM 926 C CA . VAL A 1 119 ? 10.817 5.358 -21.661 1.00 70.06 119 VAL A CA 1
ATOM 927 C C . VAL A 1 119 ? 11.399 6.417 -22.612 1.00 70.06 119 VAL A C 1
ATOM 929 O O . VAL A 1 119 ? 12.314 6.128 -23.372 1.00 70.06 119 VAL A O 1
ATOM 932 N N . GLU A 1 120 ? 10.955 7.681 -22.520 1.00 60.34 120 GLU A N 1
ATOM 933 C CA . GLU A 1 120 ? 11.500 8.805 -23.303 1.00 60.34 120 GLU A CA 1
ATOM 934 C C . GLU A 1 120 ? 11.396 10.139 -22.537 1.00 60.34 120 GLU A C 1
ATOM 936 O O . GLU A 1 120 ? 10.375 10.419 -21.912 1.00 60.34 120 GLU A O 1
ATOM 941 N N . ARG A 1 121 ? 12.404 11.030 -22.636 1.00 50.31 121 ARG A N 1
ATOM 942 C CA . ARG A 1 121 ? 12.419 12.369 -21.982 1.00 50.31 121 ARG A CA 1
ATOM 943 C C . ARG A 1 121 ? 11.252 13.297 -22.385 1.00 50.31 121 ARG A C 1
ATOM 945 O O . ARG A 1 121 ? 11.024 14.304 -21.705 1.00 50.31 121 ARG A O 1
ATOM 952 N N . HIS A 1 122 ? 10.554 12.991 -23.482 1.00 49.47 122 HIS A N 1
ATOM 953 C CA . HIS A 1 122 ? 9.600 13.882 -24.156 1.00 49.47 122 HIS A CA 1
ATOM 954 C C . HIS A 1 122 ? 8.174 13.327 -24.310 1.00 49.47 122 HIS A C 1
ATOM 956 O O . HIS A 1 122 ? 7.279 14.120 -24.597 1.00 49.47 122 HIS A O 1
ATOM 962 N N . LYS A 1 123 ? 7.930 12.031 -24.072 1.00 47.41 123 LYS A N 1
ATOM 963 C CA . LYS A 1 123 ? 6.573 11.464 -24.029 1.00 47.41 123 LYS A CA 1
ATOM 964 C C . LYS A 1 123 ? 6.079 11.458 -22.586 1.00 47.41 123 LYS A C 1
ATOM 966 O O . LYS A 1 123 ? 6.648 10.814 -21.711 1.00 47.41 123 LYS A O 1
ATOM 971 N N . LEU A 1 124 ? 5.064 12.274 -22.343 1.00 51.03 124 LEU A N 1
ATOM 972 C CA . LEU A 1 124 ? 4.480 12.556 -21.036 1.00 51.03 124 LEU A CA 1
ATOM 973 C C . LEU A 1 124 ? 3.214 11.708 -20.852 1.00 51.03 124 LEU A C 1
ATOM 975 O O . LEU A 1 124 ? 2.537 11.422 -21.837 1.00 51.03 124 LEU A O 1
ATOM 979 N N . PRO A 1 125 ? 2.842 11.425 -19.596 1.00 45.47 125 PRO A N 1
ATOM 980 C CA . PRO A 1 125 ? 1.564 11.953 -19.099 1.00 45.47 125 PRO A CA 1
ATOM 981 C C . PRO A 1 12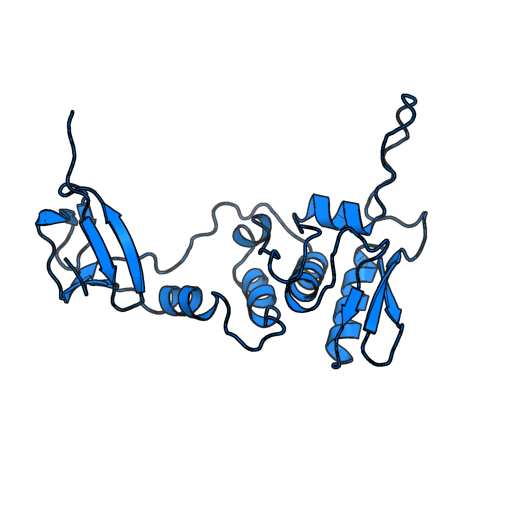5 ? 1.742 13.184 -18.192 1.00 45.47 125 PRO A C 1
ATOM 983 O O . PRO A 1 125 ? 0.824 13.980 -18.030 1.00 45.47 125 PRO A O 1
ATOM 986 N N . PHE A 1 126 ? 2.947 13.424 -17.662 1.00 50.75 126 PHE A N 1
ATOM 987 C CA . PHE A 1 126 ? 3.223 14.519 -16.721 1.00 50.75 126 PHE A CA 1
ATOM 988 C C . PHE A 1 126 ? 3.875 15.738 -17.376 1.00 50.75 126 PHE A C 1
ATOM 990 O O . PHE A 1 126 ? 5.084 15.902 -17.261 1.00 50.75 126 PHE A O 1
ATOM 997 N N . LYS A 1 127 ? 3.090 16.579 -18.070 1.00 42.53 127 LYS A N 1
ATOM 998 C CA . LYS A 1 127 ? 3.515 17.809 -18.783 1.00 42.53 127 LYS A CA 1
ATOM 999 C C . LYS A 1 127 ? 4.727 18.505 -18.131 1.00 42.53 127 LYS A C 1
ATOM 1001 O O . LYS A 1 127 ? 4.665 18.860 -16.960 1.00 42.53 127 LYS A O 1
ATOM 1006 N N . LYS A 1 128 ? 5.814 18.740 -18.892 1.00 44.38 128 LYS A N 1
ATOM 1007 C CA . LYS A 1 128 ? 6.924 19.610 -18.452 1.00 44.38 128 LYS A CA 1
ATOM 1008 C C . LYS A 1 128 ? 6.299 20.935 -18.015 1.00 44.38 128 LYS A C 1
ATOM 1010 O O . LYS A 1 128 ? 5.767 21.653 -18.864 1.00 44.38 128 LYS A O 1
ATOM 1015 N N . GLU A 1 129 ? 6.367 21.276 -16.730 1.00 45.69 129 GLU A N 1
ATOM 1016 C CA . GLU A 1 129 ? 6.148 22.662 -16.331 1.00 45.69 129 GLU A CA 1
ATOM 1017 C C . GLU A 1 129 ? 7.154 23.513 -17.114 1.00 45.69 129 GLU A C 1
ATOM 1019 O O . GLU A 1 129 ? 8.355 23.214 -17.157 1.00 45.69 129 GLU A O 1
ATOM 1024 N N . LYS A 1 130 ? 6.650 24.523 -17.835 1.00 39.09 130 LYS A N 1
ATOM 1025 C CA . LYS A 1 130 ? 7.503 25.458 -18.572 1.00 39.09 130 LYS A CA 1
ATOM 1026 C C . LYS A 1 130 ? 8.521 26.012 -17.581 1.00 39.09 130 LYS A C 1
ATOM 1028 O O . LYS A 1 130 ? 8.128 26.500 -16.524 1.00 39.09 130 LYS A O 1
ATOM 1033 N N . LYS A 1 131 ? 9.812 25.950 -17.932 1.00 41.19 131 LYS A N 1
ATOM 1034 C CA . LYS A 1 131 ? 10.886 26.595 -17.167 1.00 41.19 131 LYS A CA 1
ATOM 1035 C C . LYS A 1 131 ? 10.456 28.032 -16.863 1.00 41.19 131 LYS A C 1
ATOM 1037 O O . LYS A 1 131 ? 10.472 28.873 -17.761 1.00 41.19 131 LYS A O 1
ATOM 1042 N N . ARG A 1 132 ? 10.087 28.331 -15.615 1.00 37.88 132 ARG A N 1
ATOM 1043 C CA . ARG A 1 132 ? 10.119 29.713 -15.141 1.00 37.88 132 ARG A CA 1
ATOM 1044 C C . ARG A 1 132 ? 11.588 30.119 -15.209 1.00 37.88 132 ARG A C 1
ATOM 1046 O O . ARG A 1 132 ? 12.431 29.493 -14.570 1.00 37.88 132 ARG A O 1
ATOM 1053 N N . LYS A 1 133 ? 11.914 31.086 -16.074 1.00 40.38 133 LYS A N 1
ATOM 1054 C CA . LYS A 1 133 ? 13.235 31.721 -16.088 1.00 40.38 133 LYS A CA 1
ATOM 1055 C C . LYS A 1 133 ? 13.450 32.312 -14.694 1.00 40.38 133 LYS A C 1
ATOM 1057 O O . LYS A 1 133 ? 12.805 33.293 -14.348 1.00 40.38 133 LYS A O 1
ATOM 1062 N N . GLY A 1 134 ? 14.300 31.684 -13.890 1.00 36.59 134 GLY A N 1
ATOM 1063 C CA . GLY A 1 134 ? 14.634 32.184 -12.562 1.00 36.59 134 GLY A CA 1
ATOM 1064 C C . GLY A 1 134 ? 15.280 31.126 -11.675 1.00 36.59 134 GLY A C 1
ATOM 1065 O O . GLY A 1 134 ? 14.631 30.159 -11.301 1.00 36.59 134 GLY A O 1
ATOM 1066 N N . LYS A 1 135 ? 16.540 31.390 -11.314 1.00 30.33 135 LYS A N 1
ATOM 1067 C CA . LYS A 1 135 ? 17.407 30.713 -10.332 1.00 30.33 135 LYS A CA 1
ATOM 1068 C C . LYS A 1 135 ? 17.944 29.319 -10.685 1.00 30.33 135 LYS A C 1
ATOM 1070 O O . LYS A 1 135 ? 17.223 28.333 -10.814 1.00 30.33 135 LYS A O 1
ATOM 1075 N N . ALA A 1 136 ? 19.276 29.253 -10.743 1.00 39.19 136 ALA A N 1
ATOM 1076 C CA . ALA A 1 136 ? 20.038 28.028 -10.556 1.00 39.19 136 ALA A CA 1
ATOM 1077 C C . ALA A 1 136 ? 19.565 27.345 -9.260 1.00 39.19 136 ALA A C 1
ATOM 1079 O O . ALA A 1 136 ? 19.614 27.960 -8.197 1.00 39.19 136 ALA A O 1
ATOM 1080 N N . GLY A 1 137 ? 19.050 26.115 -9.364 1.00 39.09 137 GLY A N 1
ATOM 1081 C CA . GLY A 1 137 ? 18.653 25.317 -8.197 1.00 39.09 137 GLY A CA 1
ATOM 1082 C C . GLY A 1 137 ? 17.213 24.786 -8.142 1.00 39.09 137 GLY A C 1
ATOM 1083 O O . GLY A 1 137 ? 16.820 24.306 -7.086 1.00 39.09 137 GLY A O 1
ATOM 1084 N N . CYS A 1 138 ? 16.414 24.811 -9.218 1.00 35.00 138 CYS A N 1
ATOM 1085 C CA . CYS A 1 138 ? 15.118 24.102 -9.229 1.00 35.00 138 CYS A CA 1
ATOM 1086 C C . CYS A 1 138 ? 15.260 22.659 -9.765 1.00 35.00 138 CYS A C 1
ATOM 1088 O O . CYS A 1 138 ? 15.780 22.487 -10.872 1.00 35.00 138 CYS A O 1
ATOM 1090 N N . PRO A 1 139 ? 14.817 21.608 -9.041 1.00 38.75 139 PRO A N 1
ATOM 1091 C CA . PRO A 1 139 ? 15.177 20.235 -9.384 1.00 38.75 139 PRO A CA 1
ATOM 1092 C C . PRO A 1 139 ? 14.389 19.751 -10.598 1.00 38.75 139 PRO A C 1
ATOM 1094 O O . PRO A 1 139 ? 13.158 19.770 -10.604 1.00 38.75 139 PRO A O 1
ATOM 1097 N N . SER A 1 140 ? 15.086 19.231 -11.610 1.00 42.09 140 SER A N 1
ATOM 1098 C CA . SER A 1 140 ? 14.458 18.374 -12.613 1.00 42.09 140 SER A CA 1
ATOM 1099 C C . SER A 1 140 ? 14.106 17.044 -11.942 1.00 42.09 140 SER A C 1
ATOM 1101 O O . SER A 1 140 ? 14.873 16.081 -11.994 1.00 42.09 140 SER A O 1
ATOM 1103 N N . TYR A 1 141 ? 12.995 16.982 -11.215 1.00 51.31 141 TYR A N 1
ATOM 1104 C CA . TYR A 1 141 ? 12.549 15.719 -10.645 1.00 51.31 141 TYR A CA 1
ATOM 1105 C C . TYR A 1 141 ? 12.253 14.756 -11.805 1.00 51.31 141 TYR A C 1
ATOM 1107 O O . TYR A 1 141 ? 11.402 15.029 -12.647 1.00 51.31 141 TYR A O 1
ATOM 1115 N N . GLY A 1 142 ? 13.003 13.650 -11.890 1.00 64.25 142 GLY A N 1
ATOM 1116 C CA . GLY A 1 142 ? 12.717 12.582 -12.852 1.00 64.25 142 GLY A CA 1
ATOM 1117 C C . GLY A 1 142 ? 11.288 12.062 -12.671 1.00 64.25 142 GLY A C 1
ATOM 1118 O O . GLY A 1 142 ? 10.728 12.172 -11.580 1.00 64.25 142 GLY A O 1
ATOM 1119 N N . TYR A 1 143 ? 10.697 11.485 -13.719 1.00 74.75 143 TYR A N 1
ATOM 1120 C CA . TYR A 1 143 ? 9.267 11.136 -13.765 1.00 74.75 143 TYR A CA 1
ATOM 1121 C C . TYR A 1 143 ? 8.810 10.284 -12.575 1.00 74.75 143 TYR A C 1
ATOM 1123 O O . TYR A 1 143 ? 7.747 10.529 -12.015 1.00 74.75 143 TYR A O 1
ATOM 1131 N N . TRP A 1 144 ? 9.663 9.369 -12.108 1.00 81.00 144 TRP A N 1
ATOM 1132 C CA . TRP A 1 144 ? 9.419 8.601 -10.889 1.00 81.00 144 TRP A CA 1
ATOM 1133 C C . TRP A 1 144 ? 9.209 9.472 -9.640 1.00 81.00 144 TRP A C 1
ATOM 1135 O O . TRP A 1 144 ? 8.291 9.245 -8.861 1.00 81.00 144 TRP A O 1
ATOM 1145 N N . ARG A 1 145 ? 10.047 10.494 -9.430 1.00 79.12 145 ARG A N 1
ATOM 1146 C CA . ARG A 1 145 ? 9.911 11.387 -8.269 1.00 79.12 145 ARG A CA 1
ATOM 1147 C C . ARG A 1 145 ? 8.623 12.203 -8.347 1.00 79.12 145 ARG A C 1
ATOM 1149 O O . ARG A 1 145 ? 8.022 12.465 -7.311 1.00 79.12 145 ARG A O 1
ATOM 1156 N N . ASN A 1 146 ? 8.192 12.565 -9.556 1.00 78.75 146 ASN A N 1
ATOM 1157 C CA . ASN A 1 146 ? 6.907 13.225 -9.754 1.00 78.75 146 ASN A CA 1
ATOM 1158 C C . ASN A 1 146 ? 5.733 12.283 -9.453 1.00 78.75 146 ASN A C 1
ATOM 1160 O O . ASN A 1 146 ? 4.828 12.673 -8.726 1.00 78.75 146 ASN A O 1
ATOM 1164 N N . PHE A 1 147 ? 5.795 11.030 -9.920 1.00 84.69 147 PHE A N 1
ATOM 1165 C CA . PHE A 1 147 ? 4.828 9.987 -9.564 1.00 84.69 147 PHE A CA 1
ATOM 1166 C C . PHE A 1 147 ? 4.716 9.838 -8.038 1.00 84.69 147 PHE A C 1
ATOM 1168 O O . PHE A 1 147 ? 3.625 9.933 -7.483 1.00 84.69 147 PHE A O 1
ATOM 1175 N N . CYS A 1 148 ? 5.849 9.712 -7.341 1.00 86.12 148 CYS A N 1
ATOM 1176 C CA . CYS A 1 148 ? 5.882 9.641 -5.881 1.00 86.12 148 CYS A CA 1
ATOM 1177 C C . CYS A 1 148 ? 5.248 10.860 -5.208 1.00 86.12 148 CYS A C 1
ATOM 1179 O O . CYS A 1 148 ? 4.509 10.704 -4.244 1.00 86.12 148 CYS A O 1
ATOM 1181 N N . LYS A 1 149 ? 5.515 12.068 -5.716 1.00 83.81 149 LYS A N 1
ATOM 1182 C CA . LYS A 1 149 ? 4.949 13.306 -5.172 1.00 83.81 149 LYS A CA 1
ATOM 1183 C C . LYS A 1 149 ? 3.432 13.371 -5.357 1.00 83.81 149 LYS A C 1
ATOM 1185 O O . LYS A 1 149 ? 2.738 13.759 -4.427 1.00 83.81 149 LYS A O 1
ATOM 1190 N N . ILE A 1 150 ? 2.935 13.002 -6.537 1.00 83.44 150 ILE A N 1
ATOM 1191 C CA . ILE A 1 150 ? 1.503 13.038 -6.869 1.00 83.44 150 ILE A CA 1
ATOM 1192 C C . ILE A 1 150 ? 0.724 12.032 -6.021 1.00 83.44 150 ILE A C 1
ATOM 1194 O O . ILE A 1 150 ? -0.330 12.367 -5.493 1.00 83.44 150 ILE A O 1
ATOM 1198 N N . TYR A 1 151 ? 1.253 10.817 -5.878 1.00 85.19 151 TYR A N 1
ATOM 1199 C CA . TYR A 1 151 ? 0.554 9.715 -5.215 1.00 85.19 151 TYR A CA 1
ATOM 1200 C C . TYR A 1 151 ? 1.000 9.473 -3.765 1.00 85.19 151 TYR A C 1
ATOM 1202 O O . TYR A 1 151 ? 0.586 8.501 -3.142 1.00 85.19 151 TYR A O 1
ATOM 1210 N N . GLY A 1 152 ? 1.850 10.341 -3.211 1.00 85.38 152 GLY A N 1
ATOM 1211 C CA . GLY A 1 152 ? 2.260 10.302 -1.805 1.00 85.38 152 GLY A CA 1
ATOM 1212 C C . GLY A 1 152 ? 3.225 9.172 -1.421 1.00 85.38 152 GLY A C 1
ATOM 1213 O O . GLY A 1 152 ? 3.392 8.899 -0.234 1.00 85.38 152 GLY A O 1
ATOM 1214 N N . LEU A 1 153 ? 3.886 8.509 -2.378 1.00 85.31 153 LEU A N 1
ATOM 1215 C CA . LEU A 1 153 ? 4.883 7.482 -2.058 1.00 85.31 153 LEU A CA 1
ATOM 1216 C C . LEU A 1 153 ? 6.166 8.111 -1.498 1.00 85.31 153 LEU A C 1
ATOM 1218 O O . LEU A 1 153 ? 6.860 8.877 -2.171 1.00 85.31 153 LEU A O 1
ATOM 1222 N N . LYS A 1 154 ? 6.542 7.717 -0.281 1.00 83.19 154 LYS A N 1
ATOM 1223 C CA . LYS A 1 154 ? 7.788 8.158 0.357 1.00 83.19 154 LYS A CA 1
ATOM 1224 C C . LYS A 1 154 ? 8.996 7.404 -0.212 1.00 83.19 154 LYS A C 1
ATOM 1226 O O . LYS A 1 154 ? 9.000 6.178 -0.305 1.00 83.19 154 LYS A O 1
ATOM 1231 N N . THR A 1 155 ? 10.065 8.122 -0.560 1.00 80.81 155 THR A N 1
ATOM 1232 C CA . THR A 1 155 ? 11.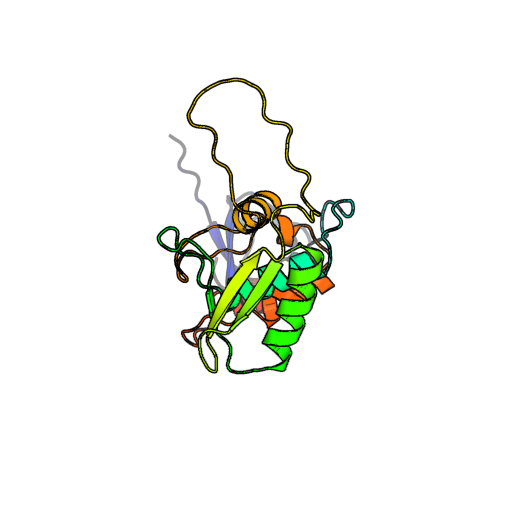344 7.520 -0.984 1.00 80.81 155 THR A CA 1
ATOM 1233 C C . THR A 1 155 ? 12.173 7.125 0.234 1.00 80.81 155 THR A C 1
ATOM 1235 O O . THR A 1 155 ? 13.096 7.832 0.631 1.00 80.81 155 THR A O 1
ATOM 1238 N N . VAL A 1 156 ? 11.801 6.024 0.873 1.00 80.31 156 VAL A N 1
ATOM 1239 C CA . VAL A 1 156 ? 12.352 5.593 2.166 1.00 80.31 156 VAL A CA 1
ATOM 1240 C C . VAL A 1 156 ? 12.829 4.144 2.112 1.00 80.31 156 VAL A C 1
ATOM 1242 O O . VAL A 1 156 ? 12.679 3.451 1.097 1.00 80.31 156 VAL A O 1
ATOM 1245 N N . ARG A 1 157 ? 13.472 3.674 3.186 1.00 76.12 157 ARG A N 1
ATOM 1246 C CA . ARG A 1 157 ? 13.878 2.267 3.292 1.00 76.12 157 ARG A CA 1
ATOM 1247 C C . ARG A 1 157 ? 12.645 1.379 3.449 1.00 76.12 157 ARG A C 1
ATOM 1249 O O . ARG A 1 157 ? 11.600 1.819 3.907 1.00 76.12 157 ARG A O 1
ATOM 1256 N N . SER A 1 158 ? 12.788 0.083 3.161 1.00 75.12 158 SER A N 1
ATOM 1257 C CA . SER A 1 158 ? 11.674 -0.880 3.247 1.00 75.12 158 SER A CA 1
ATOM 1258 C C . SER A 1 158 ? 10.946 -0.901 4.597 1.00 75.12 158 SER A C 1
ATOM 1260 O O . SER A 1 158 ? 9.772 -1.240 4.632 1.00 75.12 158 SER A O 1
ATOM 1262 N N . ARG A 1 159 ? 11.630 -0.567 5.701 1.00 73.50 159 ARG A N 1
ATOM 1263 C CA . ARG A 1 159 ? 11.063 -0.581 7.064 1.00 73.50 159 ARG A CA 1
ATOM 1264 C C . ARG A 1 159 ? 10.254 0.672 7.402 1.00 73.50 159 ARG A C 1
ATOM 1266 O O . ARG A 1 159 ? 9.523 0.664 8.376 1.00 73.50 159 ARG A O 1
ATOM 1273 N N . GLU A 1 160 ? 10.441 1.726 6.620 1.00 77.25 160 GLU A N 1
ATOM 1274 C CA . GLU A 1 160 ? 9.843 3.052 6.802 1.00 77.25 160 GLU A CA 1
ATOM 1275 C C . GLU A 1 160 ? 8.720 3.290 5.783 1.00 77.25 160 GLU A C 1
ATOM 1277 O O . GLU A 1 160 ? 8.134 4.367 5.740 1.00 77.25 160 GLU A O 1
ATOM 1282 N N . LYS A 1 161 ? 8.458 2.309 4.906 1.00 77.94 161 LYS A N 1
ATOM 1283 C CA . LYS A 1 161 ? 7.379 2.394 3.927 1.00 77.94 161 LYS A CA 1
ATOM 1284 C C . LYS A 1 161 ? 6.043 2.412 4.648 1.00 77.94 161 LYS A C 1
ATOM 1286 O O . LYS A 1 161 ? 5.771 1.572 5.501 1.00 77.94 161 LYS A O 1
ATOM 1291 N N . GLU A 1 162 ? 5.196 3.317 4.203 1.00 79.62 162 GLU A N 1
ATOM 1292 C CA . GLU A 1 162 ? 3.836 3.486 4.686 1.00 79.62 162 GLU A CA 1
ATOM 1293 C C . GLU A 1 162 ? 2.889 3.477 3.491 1.00 79.62 162 GLU A C 1
ATOM 1295 O O . GLU A 1 162 ? 3.308 3.715 2.354 1.00 79.62 162 GLU A O 1
ATOM 1300 N N . ILE A 1 163 ? 1.620 3.181 3.755 1.00 80.31 163 ILE A N 1
ATOM 1301 C CA . ILE A 1 163 ? 0.547 3.284 2.768 1.00 80.31 163 ILE A CA 1
ATOM 1302 C C . ILE A 1 163 ? 0.182 4.775 2.650 1.00 80.31 163 ILE A C 1
ATOM 1304 O O . ILE A 1 163 ? -0.188 5.361 3.664 1.00 80.31 163 ILE A O 1
ATOM 1308 N N . PRO A 1 164 ? 0.300 5.403 1.464 1.00 81.25 164 PRO A N 1
ATOM 1309 C CA . PRO A 1 164 ? -0.105 6.795 1.267 1.00 81.25 164 PRO A CA 1
ATOM 1310 C C . PRO A 1 164 ? -1.560 7.082 1.658 1.00 81.25 164 PRO A C 1
ATOM 1312 O O . PRO A 1 164 ? -2.451 6.315 1.297 1.00 81.25 164 PRO A O 1
ATOM 1315 N N . ASP A 1 165 ? -1.816 8.243 2.270 1.00 78.00 165 ASP A N 1
ATOM 1316 C CA . ASP A 1 165 ? -3.159 8.639 2.733 1.00 78.00 165 ASP A CA 1
ATOM 1317 C C . ASP A 1 165 ? -4.216 8.636 1.622 1.00 78.00 165 ASP A C 1
ATOM 1319 O O . ASP A 1 165 ? -5.385 8.333 1.844 1.00 78.00 165 ASP A O 1
ATOM 1323 N N . ILE A 1 166 ? -3.779 8.911 0.391 1.00 76.56 166 ILE A N 1
ATOM 1324 C CA . ILE A 1 166 ? -4.612 8.924 -0.814 1.00 76.56 166 ILE A CA 1
ATOM 1325 C C . ILE A 1 166 ? -5.324 7.582 -1.055 1.00 76.56 166 ILE A C 1
ATOM 1327 O O . ILE A 1 166 ? -6.388 7.555 -1.665 1.00 76.56 166 ILE A O 1
ATOM 1331 N N . ILE A 1 167 ? -4.759 6.476 -0.554 1.00 74.06 167 ILE A N 1
ATOM 1332 C CA . ILE A 1 167 ? -5.330 5.128 -0.640 1.00 74.06 167 ILE A CA 1
ATOM 1333 C C . ILE A 1 167 ? -6.477 4.951 0.353 1.00 74.06 167 ILE A C 1
ATOM 1335 O O . ILE A 1 167 ? -7.393 4.196 0.076 1.00 74.06 167 ILE A O 1
ATOM 1339 N N . PHE A 1 168 ? -6.508 5.651 1.484 1.00 71.31 168 PHE A N 1
ATOM 1340 C CA . PHE A 1 168 ? -7.649 5.542 2.401 1.00 71.31 168 PHE A CA 1
ATOM 1341 C C . PHE A 1 168 ? -8.898 6.270 1.886 1.00 71.31 168 PHE A C 1
ATOM 1343 O O . PHE A 1 168 ? -9.954 6.152 2.494 1.00 71.31 168 PHE A O 1
ATOM 1350 N N . ASN A 1 169 ? -8.789 6.963 0.746 1.00 68.94 169 ASN A N 1
ATOM 1351 C CA . ASN A 1 169 ? -9.876 7.699 0.100 1.00 68.94 169 ASN A CA 1
ATOM 1352 C C . ASN A 1 169 ? -10.363 7.052 -1.215 1.00 68.94 169 ASN A C 1
ATOM 1354 O O . ASN A 1 169 ? -11.211 7.631 -1.890 1.00 68.94 169 ASN A O 1
ATOM 1358 N N . ILE A 1 170 ? -9.841 5.883 -1.617 1.00 68.31 170 ILE A N 1
ATOM 1359 C CA . ILE A 1 170 ? -10.306 5.162 -2.822 1.00 68.31 170 ILE A CA 1
ATOM 1360 C C . ILE A 1 170 ? -11.291 4.048 -2.470 1.00 68.31 170 ILE A C 1
ATOM 1362 O O . ILE A 1 170 ? -11.313 3.562 -1.344 1.00 68.31 170 ILE A O 1
ATOM 1366 N N . SER A 1 171 ? -12.063 3.594 -3.466 1.00 62.75 171 SER A N 1
ATOM 1367 C CA . SER A 1 171 ? -13.019 2.487 -3.314 1.00 62.75 171 SER A CA 1
ATOM 1368 C C . SER A 1 171 ? -12.399 1.237 -2.667 1.00 62.75 171 SER A C 1
ATOM 1370 O O . SER A 1 171 ? -11.246 0.884 -2.935 1.00 62.75 171 SER A O 1
ATOM 1372 N N . TYR A 1 172 ? -13.197 0.515 -1.875 1.00 58.62 172 TYR A N 1
ATOM 1373 C CA . TYR A 1 172 ? -12.796 -0.714 -1.175 1.00 58.62 172 TYR A CA 1
ATOM 1374 C C . TYR A 1 172 ? -12.080 -1.740 -2.062 1.00 58.62 172 TYR A C 1
ATOM 1376 O O . TYR A 1 172 ? -11.062 -2.308 -1.664 1.00 58.62 172 TYR A O 1
ATOM 1384 N N . THR A 1 173 ? -12.570 -1.944 -3.285 1.00 55.91 173 THR A N 1
ATOM 1385 C CA . THR A 1 173 ? -11.983 -2.849 -4.284 1.00 55.91 173 THR A CA 1
ATOM 1386 C C . THR A 1 173 ? -10.536 -2.498 -4.617 1.00 55.91 173 THR A C 1
ATOM 1388 O O . THR A 1 173 ? -9.690 -3.383 -4.734 1.00 55.91 173 THR A O 1
ATOM 1391 N N . SER A 1 174 ? -10.228 -1.208 -4.720 1.00 55.84 174 SER A N 1
ATOM 1392 C CA . SER A 1 174 ? -8.886 -0.716 -5.020 1.00 55.84 174 SER A CA 1
ATOM 1393 C C . SER A 1 174 ? -7.950 -0.824 -3.810 1.00 55.84 174 SER A C 1
ATOM 1395 O O . SER A 1 174 ? -6.777 -1.159 -3.976 1.00 55.84 174 SER A O 1
ATOM 1397 N N . CYS A 1 175 ? -8.463 -0.627 -2.589 1.00 55.34 175 CYS A N 1
ATOM 1398 C CA . CYS A 1 175 ? -7.712 -0.854 -1.349 1.00 55.34 175 CYS A CA 1
ATOM 1399 C C . CYS A 1 175 ? -7.279 -2.318 -1.202 1.00 55.34 175 CYS A C 1
ATOM 1401 O O . CYS A 1 175 ? -6.126 -2.593 -0.868 1.00 55.34 175 CYS A O 1
ATOM 1403 N N . CYS A 1 176 ? -8.166 -3.271 -1.507 1.00 54.47 176 CYS A N 1
ATOM 1404 C CA . CYS A 1 176 ? -7.864 -4.701 -1.413 1.00 54.47 176 CYS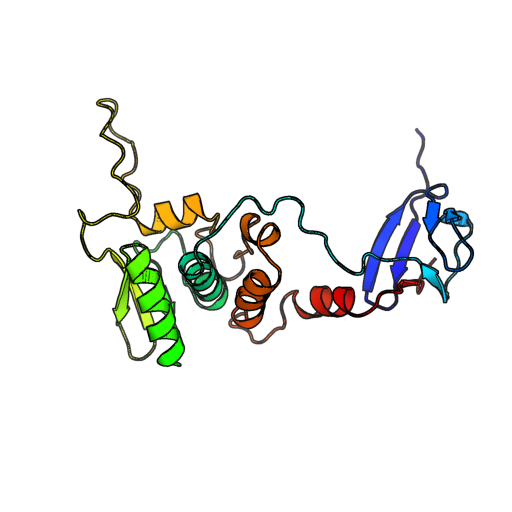 A CA 1
ATOM 1405 C C . CYS A 1 176 ? -6.669 -5.120 -2.281 1.00 54.47 176 CYS A C 1
ATOM 1407 O O . CYS A 1 176 ? -5.870 -5.945 -1.841 1.00 54.47 176 CYS A O 1
ATOM 1409 N N . VAL A 1 177 ? -6.496 -4.526 -3.468 1.00 58.00 177 VAL A N 1
ATOM 1410 C CA . VAL A 1 177 ? -5.345 -4.809 -4.346 1.00 58.00 177 VAL A CA 1
ATOM 1411 C C . VAL A 1 177 ? -4.024 -4.507 -3.635 1.00 58.00 177 VAL A C 1
ATOM 1413 O O . VAL A 1 177 ? -3.106 -5.320 -3.680 1.00 58.00 177 VAL A O 1
ATOM 1416 N N . ILE A 1 178 ? -3.942 -3.391 -2.909 1.00 58.25 178 ILE A N 1
ATOM 1417 C CA . ILE A 1 178 ? -2.736 -2.983 -2.173 1.00 58.25 178 ILE A CA 1
ATOM 1418 C C . ILE A 1 178 ? -2.479 -3.896 -0.967 1.00 58.25 178 ILE A C 1
ATOM 1420 O O . ILE A 1 178 ? -1.338 -4.283 -0.706 1.00 58.25 178 ILE A O 1
ATOM 1424 N N . LEU A 1 179 ? -3.536 -4.279 -0.246 1.00 54.25 179 LEU A N 1
ATOM 1425 C CA . LEU A 1 179 ? -3.432 -5.146 0.934 1.00 54.25 179 LEU A CA 1
ATOM 1426 C C . LEU A 1 179 ? -3.017 -6.582 0.565 1.00 54.25 179 LEU A C 1
ATOM 1428 O O . LEU A 1 179 ? -2.312 -7.234 1.334 1.00 54.25 179 LEU A O 1
ATOM 1432 N N . LEU A 1 180 ? -3.416 -7.069 -0.615 1.00 54.22 180 LEU A N 1
ATOM 1433 C CA . LEU A 1 180 ? -3.069 -8.406 -1.108 1.00 54.22 180 LEU A CA 1
ATOM 1434 C C . LEU A 1 180 ? -1.631 -8.493 -1.634 1.00 54.22 180 LEU A C 1
ATOM 1436 O O . LEU A 1 180 ? -0.991 -9.536 -1.480 1.00 54.22 180 LEU A O 1
ATOM 1440 N N . THR A 1 181 ? -1.100 -7.416 -2.221 1.00 54.28 181 THR A N 1
ATOM 1441 C CA . THR A 1 181 ? 0.288 -7.386 -2.706 1.00 54.28 181 THR A CA 1
ATOM 1442 C C . THR A 1 181 ? 1.288 -7.048 -1.604 1.00 54.28 181 THR A C 1
ATOM 1444 O O . THR A 1 181 ? 2.424 -7.501 -1.681 1.00 54.28 181 THR A O 1
ATOM 1447 N N . GLY A 1 182 ? 0.891 -6.298 -0.569 1.00 47.97 182 GLY A N 1
ATOM 1448 C CA . GLY A 1 182 ? 1.733 -5.781 0.520 1.00 47.97 182 GLY A CA 1
ATOM 1449 C C . GLY A 1 182 ? 2.286 -6.806 1.523 1.00 47.97 182 GLY A C 1
ATOM 1450 O O . GLY A 1 182 ? 2.310 -6.537 2.725 1.00 47.97 182 GLY A O 1
ATOM 1451 N N . ARG A 1 183 ? 2.749 -7.983 1.082 1.00 45.09 183 ARG A N 1
ATOM 1452 C CA . ARG A 1 183 ? 3.502 -8.898 1.954 1.00 45.09 183 ARG A CA 1
ATOM 1453 C C . ARG A 1 183 ? 4.929 -8.380 2.117 1.00 45.09 183 ARG A C 1
ATOM 1455 O O . ARG A 1 183 ? 5.702 -8.350 1.176 1.00 45.09 183 ARG A O 1
ATOM 1462 N N . ASN A 1 184 ? 5.276 -7.972 3.335 1.00 38.06 184 ASN A N 1
ATOM 1463 C CA . ASN A 1 184 ? 6.621 -7.502 3.660 1.00 38.06 184 ASN A CA 1
ATOM 1464 C C . ASN A 1 184 ? 7.657 -8.640 3.519 1.00 38.06 184 ASN A C 1
ATOM 1466 O O . ASN A 1 184 ? 7.411 -9.766 3.962 1.00 38.06 184 ASN A O 1
ATOM 1470 N N . SER A 1 185 ? 8.855 -8.313 3.022 1.00 36.91 185 SER A N 1
ATOM 1471 C CA . SER A 1 185 ? 9.998 -9.208 2.720 1.00 36.91 185 SER A CA 1
ATOM 1472 C C . SER A 1 185 ? 10.566 -10.039 3.888 1.00 36.91 185 SER A C 1
ATOM 1474 O O . SER A 1 185 ? 11.542 -10.766 3.726 1.00 36.91 185 SER A O 1
ATOM 1476 N N . LYS A 1 186 ? 9.964 -9.966 5.083 1.00 35.31 186 LYS A N 1
ATOM 1477 C CA . LYS A 1 186 ? 10.345 -10.750 6.271 1.00 35.31 186 LYS A CA 1
ATOM 1478 C C . LYS A 1 186 ? 9.323 -11.809 6.688 1.00 35.31 186 LYS A C 1
ATOM 1480 O O . LYS A 1 186 ? 9.443 -12.344 7.785 1.00 35.31 186 LYS A O 1
ATOM 1485 N N . GLY A 1 187 ? 8.275 -12.064 5.900 1.00 36.72 187 GLY A N 1
ATOM 1486 C CA . GLY A 1 187 ? 7.256 -13.075 6.228 1.00 36.72 187 GLY A CA 1
ATOM 1487 C C . GLY A 1 187 ? 6.438 -12.792 7.500 1.00 36.72 187 GLY A C 1
ATOM 1488 O O . GLY A 1 187 ? 5.507 -13.530 7.812 1.00 36.72 187 GLY A O 1
ATOM 1489 N N . LYS A 1 188 ? 6.724 -11.708 8.232 1.00 35.34 188 LYS A N 1
ATOM 1490 C CA . LYS A 1 188 ? 5.879 -11.243 9.329 1.00 35.34 188 LYS A CA 1
ATOM 1491 C C . LYS A 1 188 ? 4.677 -10.517 8.743 1.00 35.34 188 LYS A C 1
ATOM 1493 O O . LYS A 1 188 ? 4.834 -9.581 7.958 1.00 35.34 188 LYS A O 1
ATOM 1498 N N . ARG A 1 189 ? 3.486 -10.948 9.167 1.00 39.31 189 ARG A N 1
ATOM 1499 C CA . ARG A 1 189 ? 2.201 -10.274 8.950 1.00 39.31 189 ARG A CA 1
ATOM 1500 C C . ARG A 1 189 ? 2.248 -8.893 9.624 1.00 39.31 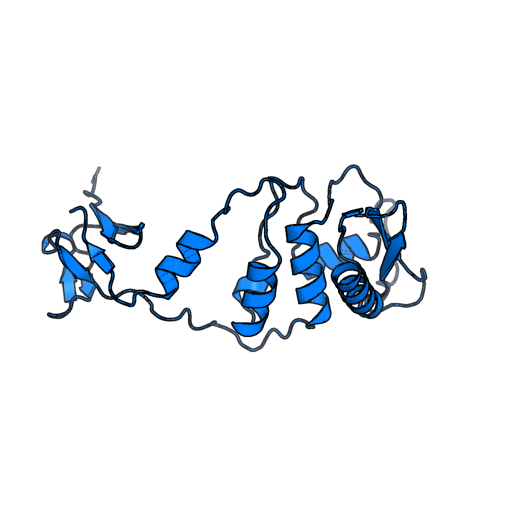189 ARG A C 1
ATOM 1502 O O . ARG A 1 189 ? 1.797 -8.736 10.751 1.00 39.31 189 ARG A O 1
ATOM 1509 N N . GLY A 1 190 ? 2.892 -7.915 8.997 1.00 31.28 190 GLY A N 1
ATOM 1510 C CA . GLY A 1 190 ? 2.944 -6.550 9.512 1.00 31.28 190 GLY A CA 1
ATOM 1511 C C . GLY A 1 190 ? 1.560 -5.923 9.410 1.00 31.28 190 GLY A C 1
ATOM 1512 O O . GLY A 1 190 ? 1.060 -5.812 8.299 1.00 31.28 190 GLY A O 1
ATOM 1513 N N . LEU A 1 191 ? 0.962 -5.570 10.555 1.00 36.59 191 LEU A N 1
ATOM 1514 C CA . LEU A 1 191 ? -0.226 -4.714 10.766 1.00 36.59 191 LEU A CA 1
ATOM 1515 C C . LEU A 1 191 ? -1.558 -5.093 10.077 1.00 36.59 191 LEU A C 1
ATOM 1517 O O . LEU A 1 191 ? -2.615 -4.639 10.498 1.00 36.59 191 LEU A O 1
ATOM 1521 N N . LEU A 1 192 ? -1.545 -5.960 9.070 1.00 41.16 192 LEU A N 1
ATOM 1522 C CA . LEU A 1 192 ? -2.689 -6.254 8.207 1.00 41.16 192 LEU A CA 1
ATOM 1523 C C . LEU A 1 192 ? -3.738 -7.219 8.796 1.00 41.16 192 LEU A C 1
ATOM 1525 O O . LEU A 1 192 ? -4.918 -7.002 8.531 1.00 41.16 192 LEU A O 1
ATOM 1529 N N . PRO A 1 193 ? -3.398 -8.251 9.603 1.00 36.47 193 PRO A N 1
ATOM 1530 C CA . PRO A 1 193 ? -4.423 -9.116 10.192 1.00 36.47 193 PRO A CA 1
ATOM 1531 C C . PRO A 1 193 ? -5.302 -8.381 11.200 1.00 36.47 193 PRO A C 1
ATOM 1533 O O . PRO A 1 193 ? -6.476 -8.698 11.304 1.00 36.47 193 PRO A O 1
ATOM 1536 N N . GLU A 1 194 ? -4.747 -7.412 11.928 1.00 35.00 194 GLU A N 1
ATOM 1537 C CA . GLU A 1 194 ? -5.473 -6.675 12.968 1.00 35.00 194 GLU A CA 1
ATOM 1538 C C . GLU A 1 194 ? -6.531 -5.748 12.357 1.00 35.00 194 GLU A C 1
ATOM 1540 O O . GLU A 1 194 ? -7.674 -5.752 12.808 1.00 35.00 194 GLU A O 1
ATOM 1545 N N . ILE A 1 195 ? -6.207 -5.066 11.248 1.00 37.59 195 ILE A N 1
ATOM 1546 C CA . ILE A 1 195 ? -7.173 -4.265 10.469 1.00 37.59 195 ILE A CA 1
ATOM 1547 C C . ILE A 1 195 ? -8.262 -5.165 9.856 1.00 37.59 195 ILE A C 1
ATOM 1549 O O . ILE A 1 195 ? -9.431 -4.799 9.814 1.00 37.59 195 ILE A O 1
ATOM 1553 N N . PHE A 1 196 ? -7.912 -6.374 9.402 1.00 37.62 196 PHE A N 1
ATOM 1554 C CA . PHE A 1 196 ? -8.889 -7.297 8.812 1.00 37.62 196 PHE A CA 1
ATOM 1555 C C . PHE A 1 196 ? -9.786 -7.974 9.862 1.00 37.62 196 PHE A C 1
ATOM 1557 O O . PHE A 1 196 ? -10.981 -8.132 9.629 1.00 37.62 196 PHE A O 1
ATOM 1564 N N . LYS A 1 197 ? -9.252 -8.330 11.040 1.00 36.22 197 LYS A N 1
ATOM 1565 C CA . LYS A 1 197 ? -10.041 -8.851 12.172 1.00 36.22 197 LYS A CA 1
ATOM 1566 C C . LYS A 1 197 ? -11.070 -7.828 12.651 1.00 36.22 197 LYS A C 1
ATOM 1568 O O . LYS A 1 197 ? -12.226 -8.186 12.868 1.00 36.22 197 LYS A O 1
ATOM 1573 N N . THR A 1 198 ? -10.673 -6.558 12.731 1.00 38.78 198 THR A N 1
ATOM 1574 C CA . THR A 1 198 ? -11.569 -5.454 13.106 1.00 38.78 198 THR A CA 1
ATOM 1575 C C . THR A 1 198 ? -12.636 -5.146 12.053 1.00 38.78 198 THR A C 1
ATOM 1577 O O . THR A 1 198 ? -13.685 -4.601 12.375 1.00 38.78 198 THR A O 1
ATOM 1580 N N . LEU A 1 199 ? -12.467 -5.535 10.794 1.00 38.38 199 LEU A N 1
ATOM 1581 C CA . LEU A 1 199 ? -13.521 -5.340 9.789 1.00 38.38 199 LEU A CA 1
ATOM 1582 C C . LEU A 1 199 ? -14.600 -6.439 9.810 1.00 38.38 199 LEU A C 1
ATOM 1584 O O . LEU A 1 199 ? -15.685 -6.235 9.274 1.00 38.38 199 LEU A O 1
ATOM 1588 N N . ILE A 1 200 ? -14.337 -7.593 10.436 1.00 39.47 200 ILE A N 1
ATOM 1589 C CA . ILE A 1 200 ? -15.198 -8.785 10.321 1.00 39.47 200 ILE A CA 1
ATOM 1590 C C . ILE A 1 200 ? -16.152 -8.957 11.516 1.00 39.47 200 ILE A C 1
ATOM 1592 O O . ILE A 1 200 ? -17.211 -9.565 11.356 1.00 39.47 200 ILE A O 1
ATOM 1596 N N . ASN A 1 201 ? -15.851 -8.393 12.694 1.00 46.41 201 ASN A N 1
ATOM 1597 C CA . ASN A 1 201 ? -16.739 -8.489 13.857 1.00 46.41 201 ASN A CA 1
ATOM 1598 C C . ASN A 1 201 ? -17.493 -7.166 14.115 1.00 46.41 201 ASN A C 1
ATOM 1600 O O . ASN A 1 201 ? -16.888 -6.195 14.566 1.00 46.41 201 ASN A O 1
ATOM 1604 N N . PRO A 1 202 ? -18.818 -7.093 13.875 1.00 51.03 202 PRO A N 1
ATOM 1605 C CA . PRO A 1 202 ? -19.606 -5.877 14.087 1.00 51.03 202 PRO A CA 1
ATOM 1606 C C . PRO A 1 202 ? -19.933 -5.605 15.565 1.00 51.03 202 PRO A C 1
ATOM 1608 O O . PRO A 1 202 ? -20.740 -4.722 15.860 1.00 51.03 202 PRO A O 1
ATOM 1611 N N . ARG A 1 203 ? -19.379 -6.393 16.494 1.00 55.03 203 ARG A N 1
ATOM 1612 C CA . ARG A 1 203 ? -19.610 -6.284 17.935 1.00 55.03 203 ARG A CA 1
ATOM 1613 C C . ARG A 1 203 ? -18.276 -6.393 18.668 1.00 55.03 203 ARG A C 1
ATOM 1615 O O . ARG A 1 203 ? -17.661 -7.454 18.676 1.00 55.03 203 ARG A O 1
ATOM 1622 N N . GLY A 1 204 ? -17.860 -5.312 19.320 1.00 65.75 204 GLY A N 1
ATOM 1623 C CA . GLY A 1 204 ? -16.723 -5.343 20.234 1.00 65.75 204 GLY A CA 1
ATOM 1624 C C . GLY A 1 204 ? -17.198 -5.806 21.606 1.00 65.75 204 GLY A C 1
ATOM 1625 O O . GLY A 1 204 ? -17.992 -5.112 22.240 1.00 65.75 204 GLY A O 1
ATOM 1626 N N . LYS A 1 205 ? -16.763 -6.981 22.065 1.00 76.25 205 LYS A N 1
ATOM 1627 C CA . LYS A 1 205 ? -17.018 -7.436 23.439 1.00 76.25 205 LYS A CA 1
ATOM 1628 C C . LYS A 1 205 ? -15.911 -6.908 24.340 1.00 76.25 205 LYS A C 1
ATOM 1630 O O . LYS A 1 205 ? -14.752 -7.197 24.082 1.00 76.25 205 LYS A O 1
ATOM 1635 N N . ILE A 1 206 ? -16.242 -6.141 25.372 1.00 75.69 206 ILE A N 1
ATOM 1636 C CA . ILE A 1 206 ? -15.235 -5.547 26.263 1.00 75.69 206 ILE A CA 1
ATOM 1637 C C . ILE A 1 206 ? -14.513 -6.651 27.049 1.00 75.69 206 ILE A C 1
ATOM 1639 O O . ILE A 1 206 ? -15.172 -7.473 27.689 1.00 75.69 206 ILE A O 1
ATOM 1643 N N . ILE A 1 207 ? -13.179 -6.664 27.035 1.00 80.38 207 ILE A N 1
ATOM 1644 C CA . ILE A 1 207 ? -12.350 -7.621 27.787 1.00 80.38 207 ILE A CA 1
ATOM 1645 C C . ILE A 1 207 ? -11.620 -7.000 28.983 1.00 80.38 207 ILE A C 1
ATOM 1647 O O . ILE A 1 207 ? -11.221 -7.755 29.865 1.00 80.38 207 ILE A O 1
ATOM 1651 N N . LEU A 1 208 ? -11.517 -5.669 29.073 1.00 64.81 208 LEU A N 1
ATOM 1652 C CA . LEU A 1 208 ? -10.960 -4.943 30.224 1.00 64.81 208 LEU A CA 1
ATOM 1653 C C . LEU A 1 208 ? -11.829 -3.713 30.568 1.00 64.81 208 LEU A C 1
ATOM 1655 O O . LEU A 1 208 ? -12.343 -3.090 29.637 1.00 64.81 208 LEU A O 1
ATOM 1659 N N . PRO A 1 209 ? -12.045 -3.399 31.861 1.00 52.38 209 PRO A N 1
ATOM 1660 C CA . PRO A 1 209 ? -12.774 -2.206 32.303 1.00 52.38 209 PRO A CA 1
ATOM 1661 C C . PRO A 1 209 ? -11.937 -0.918 32.282 1.00 52.38 209 PRO A C 1
ATOM 1663 O O . PRO A 1 209 ? -10.721 -0.989 32.569 1.00 52.38 209 PRO A O 1
#

Sequence (209 aa):
NGVKKVYEIETEDGRKINLTSNHPLLTINGWKEVKELKQGNYIAVPRTLELVNSNFSIPNSAIKIMACMIAEGGMTISKSSPSFTTSKPLIADDLNNALREHGLELNKISEIDYRIRQVERHKLPFKKEKKRKGKAGCPSYGYWRNFCKIYGLKTVRSREKEIPDIIFNISYTSCCVILLTGRNSKGKRGLLPEIFKTLINPRGKIILP

Secondary structure (DSSP, 8-state):
---PPEEEEEETTS-EEEEETT-EEEETTEEEEGGG--TT-EEE--SS---S-TT----HHHHHHHHHHHHHEE--TT-SS-EEE-S-HHHHHHHHHHHHHTTEEEEE-SSSEEEEEES-TT--SS------S--TT-----HHHHHHHHHT-----TTS----GGGGGS-HHHHHHHHHH---TTS---SHHHHHHHHH-SEEEEEE-

InterPro domains:
  IPR006141 Intein N-terminal splicing region [PS50817] (1-27)
  IPR036844 Hint domain superfamily [SSF51294] (1-73)

pLDDT: mean 70.8, std 18.79, range [30.33, 92.75]

Foldseek 3Di:
DDPFDWDWWAFPLGDTDIHGQQDWFQFPVGTDGNVPDDFQTKTFDDLDDPQDDPPDDDPLLLLLLLLQCLAAKQLAPVDPWIKGFDLDVVSQVSNQVSQVVQQWGWDDDDNGMTTIDGNDPPDHPPDDDPPPPDDDDDDPPHSVSVSCVVQVFDSHGSVPGDHGPVLSNHDPVSVVSSLVSRCHPPNDPPPNVSVVSSNPDRIGRTRGD

Organism: NCBI:txid412755